Protein AF-0000000076746762 (afdb_homodimer)

Secondary structure (DSSP, 8-state):
--PPPGGGGSS-GGG-SS-EEEEEETTEEEEEEHHHHHHHH-STTHHHHHHHHHHHHHHHHHH-SSSPPBGGGEEEEES---HHHHHHHHHHH-TTTTT-EEE-TT---TTSEE-SSSEE-EEEEETTEEEEEEEPTT-S-HHHHHHHHHTTS-HHHHHHHHHHHHHHHHHHHTS-HHHHEEE-/--PPPGGGGSS-GGG-SS-EEEEEETTEEEEEEHHHHHHHH-STTHHHHHHHHHHHHHHHHHH-SSSPPBGGGEEEEES---HHHHHHHHHHH-TTTTT-EEE-TT---TTSEE-SSSEE-EEEEETTEEEEEEEPTT-S-HHHHHHHHHTTS-HHHHHHHHHHHHHHHHHHHTS-HHHHEEE-

Organism: NCBI:txid190893

Structure (mmCIF, N/CA/C/O backbone):
data_AF-0000000076746762-model_v1
#
loop_
_entity.id
_entity.type
_entity.pdbx_description
1 polymer 'Uncharacterized protein'
#
loop_
_atom_site.group_PDB
_atom_site.id
_atom_site.type_symbol
_atom_site.label_atom_id
_atom_site.label_alt_id
_atom_site.label_comp_id
_atom_site.label_asym_id
_atom_site.label_entity_id
_atom_site.label_seq_id
_atom_site.pdbx_PDB_ins_code
_atom_site.Cartn_x
_atom_site.Cartn_y
_atom_site.Cartn_z
_atom_site.occupancy
_atom_site.B_iso_or_equiv
_atom_site.auth_seq_id
_atom_site.auth_comp_id
_atom_site.auth_asym_id
_atom_site.auth_atom_id
_atom_site.pdbx_PDB_model_num
ATOM 1 N N . MET A 1 1 ? 26.844 -3.109 7.105 1 38.97 1 MET A N 1
ATOM 2 C CA . MET A 1 1 ? 26.266 -2.502 8.305 1 38.97 1 MET A CA 1
ATOM 3 C C . MET A 1 1 ? 24.734 -2.551 8.258 1 38.97 1 MET A C 1
ATOM 5 O O . MET A 1 1 ? 24.125 -2.266 7.223 1 38.97 1 MET A O 1
ATOM 9 N N . ASN A 1 2 ? 23.969 -3.309 9.156 1 57.59 2 ASN A N 1
ATOM 10 C CA . ASN A 1 2 ? 22.531 -3.533 9.18 1 57.59 2 ASN A CA 1
ATOM 11 C C . ASN A 1 2 ? 21.766 -2.221 9.289 1 57.59 2 ASN A C 1
ATOM 13 O O . ASN A 1 2 ? 21.891 -1.502 10.281 1 57.59 2 ASN A O 1
ATOM 17 N N . GLN A 1 3 ? 21.359 -1.515 8.242 1 75.12 3 GLN A N 1
ATOM 18 C CA . GLN A 1 3 ? 20.625 -0.255 8.258 1 75.12 3 GLN A CA 1
ATOM 19 C C . GLN A 1 3 ? 19.391 -0.349 9.141 1 75.12 3 GLN A C 1
ATOM 21 O O . GLN A 1 3 ? 18.656 -1.346 9.102 1 75.12 3 GLN A O 1
ATOM 26 N N . PRO A 1 4 ? 19.375 0.545 10.102 1 82.88 4 PRO A N 1
ATOM 27 C CA . PRO A 1 4 ? 18.219 0.541 11 1 82.88 4 PRO A CA 1
ATOM 28 C C . PRO A 1 4 ? 16.891 0.611 10.258 1 82.88 4 PRO A C 1
ATOM 30 O O . PRO A 1 4 ? 16.828 1.131 9.141 1 82.88 4 PRO A O 1
ATOM 33 N N . ASP A 1 5 ? 15.867 0.039 10.891 1 92.31 5 ASP A N 1
ATOM 34 C CA . ASP A 1 5 ? 14.5 0.188 10.414 1 92.31 5 ASP A CA 1
ATOM 35 C C . ASP A 1 5 ? 14.102 1.661 10.328 1 92.31 5 ASP A C 1
ATOM 37 O O . ASP A 1 5 ? 14.422 2.447 11.219 1 92.31 5 ASP A O 1
ATOM 41 N N . ILE A 1 6 ? 13.445 2.072 9.297 1 95.56 6 ILE A N 1
ATOM 42 C CA . ILE A 1 6 ? 13.164 3.482 9.055 1 95.56 6 ILE A CA 1
ATOM 43 C C . ILE A 1 6 ? 12.25 4.02 10.148 1 95.56 6 ILE A C 1
ATOM 45 O O . ILE A 1 6 ? 12.242 5.219 10.43 1 95.56 6 ILE A O 1
ATOM 49 N N . THR A 1 7 ? 11.445 3.154 10.781 1 96.75 7 THR A N 1
ATOM 50 C CA . THR A 1 7 ? 10.57 3.609 11.867 1 96.75 7 THR A CA 1
ATOM 51 C C . THR A 1 7 ? 11.391 4.051 13.07 1 96.75 7 THR A C 1
ATOM 53 O O . THR A 1 7 ? 10.898 4.777 13.938 1 96.75 7 THR A O 1
ATOM 56 N N . GLU A 1 8 ? 12.68 3.656 13.133 1 96.06 8 GLU A N 1
ATOM 57 C CA . GLU A 1 8 ? 13.547 4.016 14.25 1 96.06 8 GLU A CA 1
ATOM 58 C C . GLU A 1 8 ? 14.031 5.457 14.125 1 96.06 8 GLU A C 1
ATOM 60 O O . GLU A 1 8 ? 14.594 6.008 15.078 1 96.06 8 GLU A O 1
ATOM 65 N N . LEU A 1 9 ? 13.797 6.055 12.922 1 95.62 9 LEU A N 1
ATOM 66 C CA . LEU A 1 9 ? 14.125 7.465 12.719 1 95.62 9 LEU A CA 1
ATOM 67 C C . LEU A 1 9 ? 13.07 8.359 13.367 1 95.62 9 LEU A C 1
ATOM 69 O O . LEU A 1 9 ? 13.258 9.578 13.453 1 95.62 9 LEU A O 1
ATOM 73 N N . LEU A 1 10 ? 11.961 7.73 13.852 1 98.25 10 LEU A N 1
ATOM 74 C CA . LEU A 1 10 ? 10.859 8.43 14.508 1 98.25 10 LEU A CA 1
ATOM 75 C C . LEU A 1 10 ? 10.852 8.156 16 1 98.25 10 LEU A C 1
ATOM 77 O O . LEU A 1 10 ? 11.742 7.477 16.516 1 98.25 10 LEU A O 1
ATOM 81 N N . ILE A 1 11 ? 9.93 8.727 16.719 1 98.5 11 ILE A N 1
ATOM 82 C CA . ILE A 1 11 ? 9.758 8.422 18.141 1 98.5 11 ILE A CA 1
ATOM 83 C C . ILE A 1 11 ? 9.398 6.945 18.312 1 98.5 11 ILE A C 1
ATOM 85 O O . ILE A 1 11 ? 8.867 6.32 17.391 1 98.5 11 ILE A O 1
ATOM 89 N N . PRO A 1 12 ? 9.688 6.375 19.469 1 98.06 12 PRO A N 1
ATOM 90 C CA . PRO A 1 12 ? 9.375 4.961 19.688 1 98.06 12 PRO A CA 1
ATOM 91 C C . PRO A 1 12 ? 7.91 4.633 19.406 1 98.06 12 PRO A C 1
ATOM 93 O O . PRO A 1 12 ? 7.023 5.422 19.75 1 98.06 12 PRO A O 1
ATOM 96 N N . GLN A 1 13 ? 7.656 3.5 18.828 1 97.81 13 GLN A N 1
ATOM 97 C CA . GLN A 1 13 ? 6.309 3.104 18.438 1 97.81 13 GLN A CA 1
ATOM 98 C C . GLN A 1 13 ? 5.383 3.027 19.656 1 97.81 13 GLN A C 1
ATOM 100 O O . GLN A 1 13 ? 4.172 3.213 19.531 1 97.81 13 GLN A O 1
ATOM 105 N N . SER A 1 14 ? 5.918 2.723 20.875 1 98.06 14 SER A N 1
ATOM 106 C CA . SER A 1 14 ? 5.141 2.668 22.109 1 98.06 14 SER A CA 1
ATOM 107 C C . SER A 1 14 ? 4.504 4.02 22.422 1 98.06 14 SER A C 1
ATOM 109 O O . SER A 1 14 ? 3.562 4.102 23.219 1 98.06 14 SER A O 1
ATOM 111 N N . GLU A 1 15 ? 5.004 5.094 21.781 1 98.31 15 GLU A N 1
ATOM 112 C CA . GLU A 1 15 ? 4.52 6.449 22.031 1 98.31 15 GLU A CA 1
ATOM 113 C C . GLU A 1 15 ? 3.529 6.891 20.953 1 98.31 15 GLU A C 1
ATOM 115 O O . GLU A 1 15 ? 2.998 8 21.016 1 98.31 15 GLU A O 1
ATOM 120 N N . TRP A 1 16 ? 3.264 6.074 19.938 1 98.75 16 TRP A N 1
ATOM 121 C CA . TRP A 1 16 ? 2.32 6.43 18.891 1 98.75 16 TRP A CA 1
ATOM 122 C C . TRP A 1 16 ? 0.884 6.344 19.391 1 98.75 16 TRP A C 1
ATOM 124 O O . TRP A 1 16 ? 0.46 5.309 19.906 1 98.75 16 TRP A O 1
ATOM 134 N N . ALA A 1 17 ? 0.186 7.371 19.234 1 98.75 17 ALA A N 1
ATOM 135 C CA . ALA A 1 17 ? -1.229 7.367 19.594 1 98.75 17 ALA A CA 1
ATOM 136 C C . ALA A 1 17 ? -2.072 6.715 18.5 1 98.75 17 ALA A C 1
ATOM 138 O O . ALA A 1 17 ? -1.919 7.031 17.328 1 98.75 17 ALA A O 1
ATOM 139 N N . SER A 1 18 ? -2.965 5.754 18.875 1 98.19 18 SER A N 1
ATOM 140 C CA . SER A 1 18 ? -3.922 5.129 17.969 1 98.19 18 SER A CA 1
ATOM 141 C C . SER A 1 18 ? -3.256 4.711 16.656 1 98.19 18 SER A C 1
ATOM 143 O O . SER A 1 18 ? -3.629 5.191 15.586 1 98.19 18 SER A O 1
ATOM 145 N N . PRO A 1 19 ? -2.318 3.857 16.672 1 98.56 19 PRO A N 1
ATOM 146 C CA . PRO A 1 19 ? -1.533 3.553 15.469 1 98.56 19 PRO A CA 1
ATOM 147 C C . PRO A 1 19 ? -2.309 2.715 14.453 1 98.56 19 PRO A C 1
ATOM 149 O O . PRO A 1 19 ? -1.867 2.561 13.312 1 98.56 19 PRO A O 1
ATOM 152 N N . GLU A 1 20 ? -3.488 2.184 14.82 1 98 20 GLU A N 1
ATOM 153 C CA . GLU A 1 20 ? -4.203 1.263 13.945 1 98 20 GLU A CA 1
ATOM 154 C C . GLU A 1 20 ? -5.406 1.942 13.297 1 98 20 GLU A C 1
ATOM 156 O O . GLU A 1 20 ? -5.934 2.922 13.828 1 98 20 GLU A O 1
ATOM 161 N N . LEU A 1 21 ? -5.773 1.45 12.156 1 97.38 21 LEU A N 1
ATOM 162 C CA . LEU A 1 21 ? -6.957 1.854 11.406 1 97.38 21 LEU A CA 1
ATOM 163 C C . LEU A 1 21 ? -7.734 0.636 10.922 1 97.38 21 LEU A C 1
ATOM 165 O O . LEU A 1 21 ? -7.164 -0.266 10.305 1 97.38 21 LEU A O 1
ATOM 169 N N . TYR A 1 22 ? -9 0.586 11.219 1 95.88 22 TYR A N 1
ATOM 170 C CA . TYR A 1 22 ? -9.859 -0.508 10.773 1 95.88 22 TYR A CA 1
ATOM 171 C C . TYR A 1 22 ? -10.828 -0.036 9.695 1 95.88 22 TYR A C 1
ATOM 173 O O . TYR A 1 22 ? -11.539 0.958 9.883 1 95.88 22 TYR A O 1
ATOM 181 N N . LEU A 1 23 ? -10.828 -0.635 8.57 1 95.31 23 LEU A N 1
ATOM 182 C CA . LEU A 1 23 ? -11.758 -0.442 7.457 1 95.31 23 LEU A CA 1
ATOM 183 C C . LEU A 1 23 ? -12.328 -1.776 6.988 1 95.31 23 LEU A C 1
ATOM 185 O O . LEU A 1 23 ? -11.836 -2.838 7.379 1 95.31 23 LEU A O 1
ATOM 189 N N . TYR A 1 24 ? -13.344 -1.674 6.16 1 94.69 24 TYR A N 1
ATOM 190 C CA . TYR A 1 24 ? -13.961 -2.898 5.656 1 94.69 24 TYR A CA 1
ATOM 191 C C . TYR A 1 24 ? -13.938 -2.934 4.133 1 94.69 24 TYR A C 1
ATOM 193 O O . TYR A 1 24 ? -14 -1.891 3.479 1 94.69 24 TYR A O 1
ATOM 201 N N . GLU A 1 25 ? -13.789 -4.008 3.594 1 94.5 25 GLU A N 1
ATOM 202 C CA . GLU A 1 25 ? -14.102 -4.367 2.215 1 94.5 25 GLU A CA 1
ATOM 203 C C . GLU A 1 25 ? -15.133 -5.488 2.16 1 94.5 25 GLU A C 1
ATOM 205 O O . GLU A 1 25 ? -14.82 -6.645 2.455 1 94.5 25 GLU A O 1
ATOM 210 N N . ASN A 1 26 ? -16.359 -5.047 1.847 1 90.69 26 ASN A N 1
ATOM 211 C CA . ASN A 1 26 ? -17.484 -5.945 2.023 1 90.69 26 ASN A CA 1
ATOM 212 C C . ASN A 1 26 ? -17.562 -6.48 3.451 1 90.69 26 ASN A C 1
ATOM 214 O O . ASN A 1 26 ? -17.578 -5.707 4.41 1 90.69 26 ASN A O 1
ATOM 218 N N . ASP A 1 27 ? -17.469 -7.844 3.672 1 90.19 27 ASP A N 1
ATOM 219 C CA . ASP A 1 27 ? -17.609 -8.422 5.004 1 90.19 27 ASP A CA 1
ATOM 220 C C . ASP A 1 27 ? -16.25 -8.617 5.676 1 90.19 27 ASP A C 1
ATOM 222 O O . ASP A 1 27 ? -16.188 -9.07 6.816 1 90.19 27 ASP A O 1
ATOM 226 N N . ASP A 1 28 ? -15.25 -8.188 4.996 1 93.81 28 ASP A N 1
ATOM 227 C CA . ASP A 1 28 ? -13.914 -8.414 5.527 1 93.81 28 ASP A CA 1
ATOM 228 C C . ASP A 1 28 ? -13.383 -7.172 6.242 1 93.81 28 ASP A C 1
ATOM 230 O O . ASP A 1 28 ? -13.359 -6.082 5.668 1 93.81 28 ASP A O 1
ATOM 234 N N . ARG A 1 29 ? -12.977 -7.359 7.488 1 95.25 29 ARG A N 1
ATOM 235 C CA . ARG A 1 29 ? -12.375 -6.27 8.25 1 95.25 29 ARG A CA 1
ATOM 236 C C . ARG A 1 29 ? -10.875 -6.199 8.008 1 95.25 29 ARG A C 1
ATOM 238 O O . ARG A 1 29 ? -10.156 -7.184 8.195 1 95.25 29 ARG A O 1
ATOM 245 N N . LEU A 1 30 ? -10.406 -5.074 7.555 1 97 30 LEU A N 1
ATOM 246 C CA . LEU A 1 30 ? -8.992 -4.801 7.324 1 97 30 LEU A CA 1
ATOM 247 C C . LEU A 1 30 ? -8.375 -4.078 8.516 1 97 30 LEU A C 1
ATOM 249 O O . LEU A 1 30 ? -9.016 -3.215 9.125 1 97 30 LEU A O 1
ATOM 253 N N . CYS A 1 31 ? -7.168 -4.461 8.867 1 97.19 31 CYS A N 1
ATOM 254 C CA . CYS A 1 31 ? -6.402 -3.797 9.914 1 97.19 31 CYS A CA 1
ATOM 255 C C . CYS A 1 31 ? -5.121 -3.193 9.359 1 97.19 31 CYS A C 1
ATOM 257 O O . CYS A 1 31 ? -4.121 -3.895 9.195 1 97.19 31 CYS A O 1
ATOM 259 N N . LEU A 1 32 ? -5.168 -1.924 9.133 1 98.12 32 LEU A N 1
ATOM 260 C CA . LEU A 1 32 ? -4 -1.181 8.672 1 98.12 32 LEU A CA 1
ATOM 261 C C . LEU A 1 32 ? -3.367 -0.4 9.82 1 98.12 32 LEU A C 1
ATOM 263 O O . LEU A 1 32 ? -4.02 -0.136 10.828 1 98.12 32 LEU A O 1
ATOM 267 N N . ASP A 1 33 ? -2.041 -0.1 9.68 1 98.44 33 ASP A N 1
ATOM 268 C CA . ASP A 1 33 ? -1.423 0.644 10.773 1 98.44 33 ASP A CA 1
ATOM 269 C C . ASP A 1 33 ? -0.354 1.602 10.25 1 98.44 33 ASP A C 1
ATOM 271 O O . ASP A 1 33 ? 0.018 1.543 9.078 1 98.44 33 ASP A O 1
ATOM 275 N N . LEU A 1 34 ? 0.082 2.479 11.086 1 98.81 34 LEU A N 1
ATOM 276 C CA . LEU A 1 34 ? 1.031 3.535 10.742 1 98.81 34 LEU A CA 1
ATOM 277 C C . LEU A 1 34 ? 2.389 2.947 10.375 1 98.81 34 LEU A C 1
ATOM 279 O O . LEU A 1 34 ? 3.057 3.441 9.469 1 98.81 34 LEU A O 1
ATOM 283 N N . ALA A 1 35 ? 2.824 1.926 11.086 1 98.56 35 ALA A N 1
ATOM 284 C CA . ALA A 1 35 ? 4.113 1.318 10.773 1 98.56 35 ALA A CA 1
ATOM 285 C C . ALA A 1 35 ? 4.125 0.763 9.352 1 98.56 35 ALA A C 1
ATOM 287 O O . ALA A 1 35 ? 5.078 0.984 8.602 1 98.56 35 ALA A O 1
ATOM 288 N N . GLY A 1 36 ? 3.029 0.057 9 1 98.38 36 GLY A N 1
ATOM 289 C CA . GLY A 1 36 ? 2.895 -0.443 7.637 1 98.38 36 GLY A CA 1
ATOM 290 C C . GLY A 1 36 ? 2.842 0.66 6.598 1 98.38 36 GLY A C 1
ATOM 291 O O . GLY A 1 36 ? 3.445 0.542 5.527 1 98.38 36 GLY A O 1
ATOM 292 N N . ALA A 1 37 ? 2.119 1.713 6.902 1 98.75 37 ALA A N 1
ATOM 293 C CA . ALA A 1 37 ? 2.025 2.852 5.996 1 98.75 37 ALA A CA 1
ATOM 294 C C . ALA A 1 37 ? 3.396 3.473 5.75 1 98.75 37 ALA A C 1
ATOM 296 O O . ALA A 1 37 ? 3.723 3.848 4.621 1 98.75 37 ALA A O 1
ATOM 297 N N . ILE A 1 38 ? 4.211 3.582 6.777 1 98.75 38 ILE A N 1
ATOM 298 C CA . ILE A 1 38 ? 5.531 4.195 6.684 1 98.75 38 ILE A CA 1
ATOM 299 C C . ILE A 1 38 ? 6.449 3.311 5.84 1 98.75 38 ILE A C 1
ATOM 301 O O . ILE A 1 38 ? 7.191 3.811 4.992 1 98.75 38 ILE A O 1
ATOM 305 N N . GLN A 1 39 ? 6.363 2.037 6.047 1 98.5 39 GLN A N 1
ATOM 306 C CA . GLN A 1 39 ? 7.16 1.119 5.238 1 98.5 39 GLN A CA 1
ATOM 307 C C . GLN A 1 39 ? 6.73 1.162 3.773 1 98.5 39 GLN A C 1
ATOM 309 O O . GLN A 1 39 ? 7.574 1.145 2.873 1 98.5 39 GLN A O 1
ATOM 314 N N . TYR A 1 40 ? 5.465 1.282 3.5 1 98.5 40 TYR A N 1
ATOM 315 C CA . TYR A 1 40 ? 4.922 1.364 2.15 1 98.5 40 TYR A CA 1
ATOM 316 C C . TYR A 1 40 ? 5.391 2.633 1.448 1 98.5 40 TYR A C 1
ATOM 318 O O . TYR A 1 40 ? 5.836 2.586 0.298 1 98.5 40 TYR A O 1
ATOM 326 N N . SER A 1 41 ? 5.363 3.736 2.145 1 98.06 41 SER A N 1
ATOM 327 C CA . SER A 1 41 ? 5.613 5.039 1.542 1 98.06 41 SER A CA 1
ATOM 328 C C . SER A 1 41 ? 7.102 5.367 1.527 1 98.06 41 SER A C 1
ATOM 330 O O . SER A 1 41 ? 7.586 6.039 0.615 1 98.06 41 SER A O 1
ATOM 332 N N . GLY A 1 42 ? 7.832 4.895 2.543 1 96.94 42 GLY A N 1
ATOM 333 C CA . GLY A 1 42 ? 9.164 5.406 2.811 1 96.94 42 GLY A CA 1
ATOM 334 C C . GLY A 1 42 ? 9.172 6.617 3.723 1 96.94 42 GLY A C 1
ATOM 335 O O . GLY A 1 42 ? 8.109 7.109 4.117 1 96.94 42 GLY A O 1
ATOM 336 N N . ILE A 1 43 ? 10.344 7.156 3.992 1 96.69 43 ILE A N 1
ATOM 337 C CA . ILE A 1 43 ? 10.492 8.156 5.047 1 96.69 43 ILE A CA 1
ATOM 338 C C . ILE A 1 43 ? 10.516 9.555 4.434 1 96.69 43 ILE A C 1
ATOM 340 O O . ILE A 1 43 ? 10.367 10.555 5.141 1 96.69 43 ILE A O 1
ATOM 344 N N . ASN A 1 44 ? 10.641 9.734 3.146 1 95.12 44 ASN A N 1
ATOM 345 C CA . ASN A 1 44 ? 10.914 11.008 2.496 1 95.12 44 ASN A CA 1
ATOM 346 C C . ASN A 1 44 ? 9.719 11.953 2.609 1 95.12 44 ASN A C 1
ATOM 348 O O . ASN A 1 44 ? 9.891 13.18 2.6 1 95.12 44 ASN A O 1
ATOM 352 N N . SER A 1 45 ? 8.523 11.414 2.672 1 96.81 45 SER A N 1
ATOM 353 C CA . SER A 1 45 ? 7.312 12.227 2.779 1 96.81 45 SER A CA 1
ATOM 354 C C . SER A 1 45 ? 6.5 11.844 4.016 1 96.81 45 SER A C 1
ATOM 356 O O . SER A 1 45 ? 5.27 11.844 3.98 1 96.81 45 SER A O 1
ATOM 358 N N . VAL A 1 46 ? 7.18 11.562 5.082 1 98.44 46 VAL A N 1
ATOM 359 C CA . VAL A 1 46 ? 6.582 10.898 6.238 1 98.44 46 VAL A CA 1
ATOM 360 C C . VAL A 1 46 ? 5.602 11.852 6.922 1 98.44 46 VAL A C 1
ATOM 362 O O . VAL A 1 46 ? 4.582 11.414 7.461 1 98.44 46 VAL A O 1
ATOM 365 N N . GLY A 1 47 ? 5.855 13.156 6.934 1 98.25 47 GLY A N 1
ATOM 366 C CA . GLY A 1 47 ? 4.906 14.094 7.512 1 98.25 47 GLY A CA 1
ATOM 367 C C . GLY A 1 47 ? 3.541 14.039 6.852 1 98.25 47 GLY A C 1
ATOM 368 O O . GLY A 1 47 ? 2.523 13.883 7.531 1 98.25 47 GLY A O 1
ATOM 369 N N . GLY A 1 48 ? 3.531 14.164 5.52 1 98.06 48 GLY A N 1
ATOM 370 C CA . GLY A 1 48 ? 2.291 14.062 4.766 1 98.06 48 GLY A CA 1
ATOM 371 C C . GLY A 1 48 ? 1.627 12.703 4.891 1 98.06 48 GLY A C 1
ATOM 372 O O . GLY A 1 48 ? 0.398 12.609 4.918 1 98.06 48 GLY A O 1
ATOM 373 N N . LEU A 1 49 ? 2.436 11.672 4.953 1 98.81 49 LEU A N 1
ATOM 374 C CA . LEU A 1 49 ? 1.914 10.312 5.098 1 98.81 49 LEU A CA 1
ATOM 375 C C . LEU A 1 49 ? 1.121 10.18 6.395 1 98.81 49 LEU A C 1
ATOM 377 O O . LEU A 1 49 ? -0.008 9.68 6.387 1 98.81 49 LEU A O 1
ATOM 381 N N . VAL A 1 50 ? 1.732 10.594 7.504 1 98.88 50 VAL A N 1
ATOM 382 C CA . VAL A 1 50 ? 1.053 10.461 8.789 1 98.88 50 VAL A CA 1
ATOM 383 C C . VAL A 1 50 ? -0.179 11.359 8.82 1 98.88 50 VAL A C 1
ATOM 385 O O . VAL A 1 50 ? -1.233 10.969 9.32 1 98.88 50 VAL A O 1
ATOM 388 N N . LEU A 1 51 ? -0.072 12.57 8.242 1 98.75 51 LEU A N 1
ATOM 389 C CA . LEU A 1 51 ? -1.224 13.461 8.156 1 98.75 51 LEU A CA 1
ATOM 390 C C . LEU A 1 51 ? -2.367 12.797 7.398 1 98.75 51 LEU A C 1
ATOM 392 O O . LEU A 1 51 ? -3.512 12.805 7.859 1 98.75 51 LEU A O 1
ATOM 396 N N . GLY A 1 52 ? -2.043 12.25 6.223 1 98.81 52 GLY A N 1
ATOM 397 C CA . GLY A 1 52 ? -3.057 11.562 5.441 1 98.81 52 GLY A CA 1
ATOM 398 C C . GLY A 1 52 ? -3.705 10.406 6.184 1 98.81 52 GLY A C 1
ATOM 399 O O . GLY A 1 52 ? -4.922 10.219 6.105 1 98.81 52 GLY A O 1
ATOM 400 N N . PHE A 1 53 ? -2.92 9.586 6.875 1 98.88 53 PHE A N 1
ATOM 401 C CA . PHE A 1 53 ? -3.439 8.484 7.672 1 98.88 53 PHE A CA 1
ATOM 402 C C . PHE A 1 53 ? -4.395 8.984 8.75 1 98.88 53 PHE A C 1
ATOM 404 O O . PHE A 1 53 ? -5.465 8.414 8.953 1 98.88 53 PHE A O 1
ATOM 411 N N . ARG A 1 54 ? -4.051 10.109 9.445 1 98.88 54 ARG A N 1
ATOM 412 C CA . ARG A 1 54 ? -4.902 10.719 10.453 1 98.88 54 ARG A CA 1
ATOM 413 C C . ARG A 1 54 ? -6.207 11.219 9.844 1 98.88 54 ARG A C 1
ATOM 415 O O . ARG A 1 54 ? -7.266 11.117 10.469 1 98.88 54 ARG A O 1
ATOM 422 N N . LEU A 1 55 ? -6.129 11.766 8.656 1 98.56 55 LEU A N 1
ATOM 423 C CA . LEU A 1 55 ? -7.328 12.227 7.965 1 98.56 55 LEU A CA 1
ATOM 424 C C . LEU A 1 55 ? -8.312 11.078 7.773 1 98.56 55 LEU A C 1
ATOM 426 O O . LEU A 1 55 ? -9.508 11.227 8.039 1 98.56 55 LEU A O 1
ATOM 430 N N . VAL A 1 56 ? -7.84 9.945 7.336 1 98.06 56 VAL A N 1
ATOM 431 C CA . VAL A 1 56 ? -8.711 8.797 7.105 1 98.06 56 VAL A CA 1
ATOM 432 C C . VAL A 1 56 ? -9.227 8.266 8.438 1 98.06 56 VAL A C 1
ATOM 434 O O . VAL A 1 56 ? -10.414 7.941 8.562 1 98.06 56 VAL A O 1
ATOM 437 N N . GLN A 1 57 ? -8.336 8.188 9.469 1 97.56 57 GLN A N 1
ATOM 438 C CA . GLN A 1 57 ? -8.773 7.75 10.789 1 97.56 57 GLN A CA 1
ATOM 439 C C . GLN A 1 57 ? -9.906 8.633 11.312 1 97.56 57 GLN A C 1
ATOM 441 O O . GLN A 1 57 ? -10.898 8.125 11.844 1 97.56 57 GLN A O 1
ATOM 446 N N . TYR A 1 58 ? -9.711 9.914 11.203 1 97 58 TYR A N 1
ATOM 447 C CA . TYR A 1 58 ? -10.719 10.844 11.711 1 97 58 TYR A CA 1
ATOM 448 C C . TYR A 1 58 ? -12.023 10.727 10.93 1 97 58 TYR A C 1
ATOM 450 O O . TYR A 1 58 ? -13.109 10.836 11.508 1 97 58 TYR A O 1
ATOM 458 N N . THR A 1 59 ? -11.945 10.508 9.594 1 95.75 59 THR A N 1
ATOM 459 C CA . THR A 1 59 ? -13.117 10.258 8.758 1 95.75 59 THR A CA 1
ATOM 460 C C . THR A 1 59 ? -13.891 9.047 9.258 1 95.75 59 THR A C 1
ATOM 462 O O . THR A 1 59 ? -15.125 9.078 9.336 1 95.75 59 THR A O 1
ATOM 465 N N . VAL A 1 60 ? -13.164 7.984 9.562 1 94.12 60 VAL A N 1
ATOM 466 C CA . VAL A 1 60 ? -13.789 6.773 10.078 1 94.12 60 VAL A CA 1
ATOM 467 C C . VAL A 1 60 ? -14.492 7.078 11.398 1 94.12 60 VAL A C 1
ATOM 469 O O . VAL A 1 60 ? -15.617 6.621 11.633 1 94.12 60 VAL A O 1
ATOM 472 N N . GLN A 1 61 ? -13.867 7.863 12.25 1 92.19 61 GLN A N 1
ATOM 473 C CA . GLN A 1 61 ? -14.43 8.227 13.547 1 92.19 61 GLN A CA 1
ATOM 474 C C . GLN A 1 61 ? -15.703 9.047 13.391 1 92.19 61 GLN A C 1
ATOM 476 O O . GLN A 1 61 ? -16.688 8.828 14.109 1 92.19 61 GLN A O 1
ATOM 481 N N . LEU A 1 62 ? -15.672 9.93 12.438 1 89.56 62 LEU A N 1
ATOM 482 C CA . LEU A 1 62 ? -16.797 10.828 12.234 1 89.56 62 LEU A CA 1
ATOM 483 C C . LEU A 1 62 ? -17.938 10.125 11.516 1 89.56 62 LEU A C 1
ATOM 485 O O . LEU A 1 62 ? -19.109 10.453 11.719 1 89.56 62 LEU A O 1
ATOM 489 N N . GLY A 1 63 ? -17.547 9.289 10.555 1 80.56 63 GLY A N 1
ATOM 490 C CA . GLY A 1 63 ? -18.547 8.57 9.781 1 80.56 63 GLY A CA 1
ATOM 491 C C . GLY A 1 63 ? -19.156 7.398 10.531 1 80.56 63 GLY A C 1
ATOM 492 O O . GLY A 1 63 ? -20.203 6.871 10.133 1 80.56 63 GLY A O 1
ATOM 493 N N . ALA A 1 64 ? -18.453 6.836 11.523 1 65.5 64 ALA A N 1
ATOM 494 C CA . ALA A 1 64 ? -18.812 5.602 12.211 1 65.5 64 ALA A CA 1
ATOM 495 C C . ALA A 1 64 ? -20.125 5.77 12.984 1 65.5 64 ALA A C 1
ATOM 497 O O . ALA A 1 64 ? -20.156 6.461 14.008 1 65.5 64 ALA A O 1
ATOM 498 N N . GLY A 1 65 ? -21.016 6.266 12.32 1 61.12 65 GLY A N 1
ATOM 499 C CA . GLY A 1 65 ? -22.281 5.977 12.984 1 61.12 65 GLY A CA 1
ATOM 500 C C . GLY A 1 65 ? -22.453 4.508 13.312 1 61.12 65 GLY A C 1
ATOM 501 O O . GLY A 1 65 ? -21.531 3.855 13.797 1 61.12 65 GLY A O 1
ATOM 502 N N . SER A 1 66 ? -23.531 3.912 13.094 1 61.62 66 SER A N 1
ATOM 503 C CA . SER A 1 66 ? -23.844 2.518 13.391 1 61.62 66 SER A CA 1
ATOM 504 C C . SER A 1 66 ? -23.297 1.59 12.312 1 61.62 66 SER A C 1
ATOM 506 O O . SER A 1 66 ? -23.266 0.37 12.492 1 61.62 66 SER A O 1
ATOM 508 N N . GLU A 1 67 ? -22.672 2.174 11.219 1 74.5 67 GLU A N 1
ATOM 509 C CA . GLU A 1 67 ? -22.312 1.271 10.125 1 74.5 67 GLU A CA 1
ATOM 510 C C . GLU A 1 67 ? -20.797 1.204 9.961 1 74.5 67 GLU A C 1
ATOM 512 O O . GLU A 1 67 ? -20.078 2.154 10.297 1 74.5 67 GLU A O 1
ATOM 517 N N . VAL A 1 68 ? -20.344 0.036 9.57 1 85 68 VAL A N 1
ATOM 518 C CA . VAL A 1 68 ? -18.938 -0.178 9.273 1 85 68 VAL A CA 1
ATOM 519 C C . VAL A 1 68 ? -18.547 0.64 8.047 1 85 68 VAL A C 1
ATOM 521 O O . VAL A 1 68 ? -19.312 0.76 7.094 1 85 68 VAL A O 1
ATOM 524 N N . LEU A 1 69 ? -17.422 1.273 8.047 1 92.31 69 LEU A N 1
ATOM 525 C CA . LEU A 1 69 ? -17.016 2.104 6.918 1 92.31 69 LEU A CA 1
ATOM 526 C C . LEU A 1 69 ? -16.281 1.271 5.871 1 92.31 69 LEU A C 1
ATOM 528 O O . LEU A 1 69 ? -15.266 0.653 6.164 1 92.31 69 LEU A O 1
ATOM 532 N N . GLN A 1 70 ? -16.859 1.204 4.656 1 94.5 70 GLN A N 1
ATOM 533 C CA . GLN A 1 70 ? -16.266 0.555 3.494 1 94.5 70 GLN A CA 1
ATOM 534 C C . GLN A 1 70 ? -15.148 1.41 2.902 1 94.5 70 GLN A C 1
ATOM 536 O O . GLN A 1 70 ? -15.328 2.607 2.67 1 94.5 70 GLN A O 1
ATOM 541 N N . ARG A 1 71 ? -13.953 0.843 2.682 1 95.44 71 ARG A N 1
ATOM 542 C CA . ARG A 1 71 ? -12.828 1.656 2.219 1 95.44 71 ARG A CA 1
ATOM 543 C C . ARG A 1 71 ? -13.102 2.213 0.824 1 95.44 71 ARG A C 1
ATOM 545 O O . ARG A 1 71 ? -12.625 3.299 0.482 1 95.44 71 ARG A O 1
ATOM 552 N N . ASP A 1 72 ? -13.922 1.503 0.014 1 94.81 72 ASP A N 1
ATOM 553 C CA . ASP A 1 72 ? -14.195 1.98 -1.337 1 94.81 72 ASP A CA 1
ATOM 554 C C . ASP A 1 72 ? -15.32 3.02 -1.334 1 94.81 72 ASP A C 1
ATOM 556 O O . ASP A 1 72 ? -15.711 3.518 -2.391 1 94.81 72 ASP A O 1
ATOM 560 N N . GLY A 1 73 ? -15.828 3.336 -0.167 1 94 73 GLY A N 1
ATOM 561 C CA . GLY A 1 73 ? -16.828 4.375 -0.012 1 94 73 GLY A CA 1
ATOM 562 C C . GLY A 1 73 ? -16.234 5.742 0.264 1 94 73 GLY A C 1
ATOM 563 O O . GLY A 1 73 ? -16.953 6.734 0.356 1 94 73 GLY A O 1
ATOM 564 N N . ILE A 1 74 ? -14.938 5.828 0.417 1 96.12 74 ILE A N 1
ATOM 565 C CA . 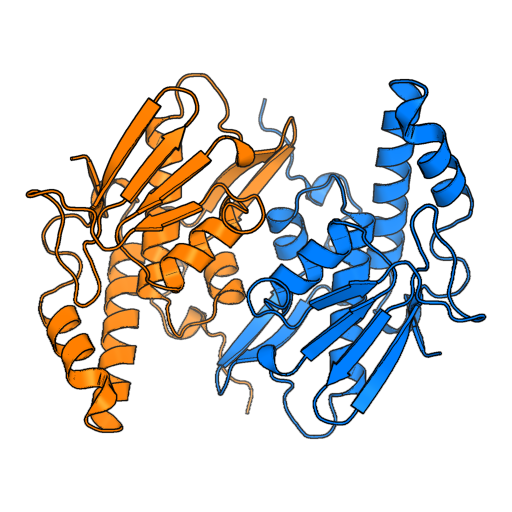ILE A 1 74 ? -14.266 7.078 0.757 1 96.12 74 ILE A CA 1
ATOM 566 C C . ILE A 1 74 ? -13.703 7.723 -0.508 1 96.12 74 ILE A C 1
ATOM 568 O O . ILE A 1 74 ? -12.945 7.094 -1.246 1 96.12 74 ILE A O 1
ATOM 572 N N . SER A 1 75 ? -14.086 8.914 -0.814 1 97.5 75 SER A N 1
ATOM 573 C CA . SER A 1 75 ? -13.5 9.742 -1.871 1 97.5 75 SER A CA 1
ATOM 574 C C . SER A 1 75 ? -12.82 10.977 -1.298 1 97.5 75 SER A C 1
ATOM 576 O O . SER A 1 75 ? -13.266 11.516 -0.281 1 97.5 75 SER A O 1
ATOM 578 N N . ILE A 1 76 ? -11.812 11.438 -1.947 1 98.19 76 ILE A N 1
ATOM 579 C CA . ILE A 1 76 ? -10.984 12.508 -1.408 1 98.19 76 ILE A CA 1
ATOM 580 C C . ILE A 1 76 ? -10.836 13.617 -2.445 1 98.19 76 ILE A C 1
ATOM 582 O O . ILE A 1 76 ? -10.438 13.359 -3.586 1 98.19 76 ILE A O 1
ATOM 586 N N . TYR A 1 77 ? -11.164 14.812 -2.135 1 98.06 77 TYR A N 1
ATOM 587 C CA . TYR A 1 77 ? -10.93 16.031 -2.895 1 98.06 77 TYR A CA 1
ATOM 588 C C . TYR A 1 77 ? -10.055 17 -2.109 1 98.06 77 TYR A C 1
ATOM 590 O O . TYR A 1 77 ? -10.391 17.391 -0.985 1 98.06 77 TYR A O 1
ATOM 598 N N . THR A 1 78 ? -8.914 17.391 -2.715 1 98.62 78 THR A N 1
ATOM 599 C CA . THR A 1 78 ? -7.973 18.156 -1.91 1 98.62 78 THR A CA 1
ATOM 600 C C . THR A 1 78 ? -7.309 19.25 -2.748 1 98.62 78 THR A C 1
ATOM 602 O O . THR A 1 78 ? -7.324 19.188 -3.98 1 98.62 78 THR A O 1
ATOM 605 N N . ALA A 1 79 ? -6.816 20.25 -2.084 1 98.38 79 ALA A N 1
ATOM 606 C CA . ALA A 1 79 ? -6.004 21.297 -2.699 1 98.38 79 ALA A CA 1
ATOM 607 C C . ALA A 1 79 ? -4.52 21.062 -2.455 1 98.38 79 ALA A C 1
ATOM 609 O O . ALA A 1 79 ? -3.672 21.844 -2.893 1 98.38 79 ALA A O 1
ATOM 610 N N . PHE A 1 80 ? -4.156 20.031 -1.741 1 97.69 80 PHE A N 1
ATOM 611 C CA . PHE A 1 80 ? -2.791 19.75 -1.313 1 97.69 80 PHE A CA 1
ATOM 612 C C . PHE A 1 80 ? -2.193 18.609 -2.133 1 97.69 80 PHE A C 1
ATOM 614 O O . PHE A 1 80 ? -2.631 17.469 -2.023 1 97.69 80 PHE A O 1
ATOM 621 N N . PRO A 1 81 ? -1.172 18.875 -2.857 1 96.88 81 PRO A N 1
ATOM 622 C CA . PRO A 1 81 ? -0.653 17.875 -3.795 1 96.88 81 PRO A CA 1
ATOM 623 C C . PRO A 1 81 ? 0.479 17.031 -3.199 1 96.88 81 PRO A C 1
ATOM 625 O O . PRO A 1 81 ? 1.231 16.391 -3.938 1 96.88 81 PRO A O 1
ATOM 628 N N . GLY A 1 82 ? 0.657 17.031 -1.931 1 96.19 82 GLY A N 1
ATOM 629 C CA . GLY A 1 82 ? 1.789 16.344 -1.322 1 96.19 82 GLY A CA 1
ATOM 630 C C . GLY A 1 82 ? 1.763 14.844 -1.528 1 96.19 82 GLY A C 1
ATOM 631 O O . GLY A 1 82 ? 0.72 14.211 -1.364 1 96.19 82 GLY A O 1
ATOM 632 N N . ARG A 1 83 ? 2.885 14.266 -1.795 1 96 83 ARG A N 1
ATOM 633 C CA . ARG A 1 83 ? 3.016 12.844 -2.107 1 96 83 ARG A CA 1
ATOM 634 C C . ARG A 1 83 ? 2.691 11.984 -0.89 1 96 83 ARG A C 1
ATOM 636 O O . ARG A 1 83 ? 2.141 10.891 -1.027 1 96 83 ARG A O 1
ATOM 643 N N . GLY A 1 84 ? 3.033 12.445 0.272 1 97.88 84 GLY A N 1
ATOM 644 C CA . GLY A 1 84 ? 2.793 11.688 1.488 1 97.88 84 GLY A CA 1
ATOM 645 C C . GLY A 1 84 ? 1.325 11.383 1.721 1 97.88 84 GLY A C 1
ATOM 646 O O . GLY A 1 84 ? 0.954 10.227 1.946 1 97.88 84 GLY A O 1
ATOM 647 N N . THR A 1 85 ? 0.524 12.445 1.631 1 98.5 85 THR A N 1
ATOM 648 C CA . THR A 1 85 ? -0.902 12.211 1.833 1 98.5 85 THR A CA 1
ATOM 649 C C . THR A 1 85 ? -1.461 11.297 0.749 1 98.5 85 THR A C 1
ATOM 651 O O . THR A 1 85 ? -2.328 10.461 1.02 1 98.5 85 THR A O 1
ATOM 654 N N . GLN A 1 86 ? -0.991 11.484 -0.493 1 98 86 GLN A N 1
ATOM 655 C CA . GLN A 1 86 ? -1.409 10.594 -1.575 1 98 86 GLN A CA 1
ATOM 656 C C . GLN A 1 86 ? -1.097 9.141 -1.246 1 98 86 GLN A C 1
ATOM 658 O O . GLN A 1 86 ? -1.93 8.258 -1.461 1 98 86 GLN A O 1
ATOM 663 N N . ASP A 1 87 ? 0.12 8.883 -0.735 1 98.38 87 ASP A N 1
ATOM 664 C CA . ASP A 1 87 ? 0.51 7.527 -0.344 1 98.38 87 ASP A CA 1
ATOM 665 C C . ASP A 1 87 ? -0.424 6.977 0.729 1 98.38 87 ASP A C 1
ATOM 667 O O . ASP A 1 87 ? -0.807 5.805 0.683 1 98.38 87 ASP A O 1
ATOM 671 N N . ALA A 1 88 ? -0.76 7.805 1.707 1 98.75 88 ALA A N 1
ATOM 672 C CA . ALA A 1 88 ? -1.666 7.379 2.77 1 98.75 88 ALA A CA 1
ATOM 673 C C . ALA A 1 88 ? -3.033 7.004 2.207 1 98.75 88 ALA A C 1
ATOM 675 O O . ALA A 1 88 ? -3.615 5.988 2.598 1 98.75 88 ALA A O 1
ATOM 676 N N . PHE A 1 89 ? -3.57 7.809 1.277 1 98.62 89 PHE A N 1
ATOM 677 C CA . PHE A 1 89 ? -4.883 7.566 0.686 1 98.62 89 PHE A CA 1
ATOM 678 C C . PHE A 1 89 ? -4.871 6.297 -0.154 1 98.62 89 PHE A C 1
ATOM 680 O O . PHE A 1 89 ? -5.871 5.574 -0.211 1 98.62 89 PHE A O 1
ATOM 687 N N . GLU A 1 90 ? -3.783 6.102 -0.85 1 98.25 90 GLU A N 1
ATOM 688 C CA . GLU A 1 90 ? -3.656 4.871 -1.62 1 98.25 90 GLU A CA 1
ATOM 689 C C . GLU A 1 90 ? -3.527 3.656 -0.703 1 98.25 90 GLU A C 1
ATOM 691 O O . GLU A 1 90 ? -4.223 2.654 -0.889 1 98.25 90 GLU A O 1
ATOM 696 N N . TYR A 1 91 ? -2.701 3.762 0.31 1 98.56 91 TYR A N 1
ATOM 697 C CA . TYR A 1 91 ? -2.443 2.664 1.235 1 98.56 91 TYR A CA 1
ATOM 698 C C . TYR A 1 91 ? -3.713 2.266 1.978 1 98.56 91 TYR A C 1
ATOM 700 O O . TYR A 1 91 ? -3.963 1.078 2.199 1 98.56 91 TYR A O 1
ATOM 708 N N . THR A 1 92 ? -4.527 3.195 2.359 1 98.38 92 THR A N 1
ATOM 709 C CA . THR A 1 92 ? -5.66 2.926 3.236 1 98.38 92 THR A CA 1
ATOM 710 C C . THR A 1 92 ? -6.91 2.609 2.42 1 98.38 92 THR A C 1
ATOM 712 O O . THR A 1 92 ? -7.605 1.628 2.691 1 98.38 92 THR A O 1
ATOM 715 N N . CYS A 1 93 ? -7.145 3.389 1.334 1 96.69 93 CYS A N 1
ATOM 716 C CA . CYS A 1 93 ? -8.438 3.344 0.664 1 96.69 93 CYS A CA 1
ATOM 717 C C . CYS A 1 93 ? -8.281 2.971 -0.806 1 96.69 93 CYS A C 1
ATOM 719 O O . CYS A 1 93 ? -9.266 2.816 -1.521 1 96.69 93 CYS A O 1
ATOM 721 N N . ARG A 1 94 ? -7.098 2.846 -1.243 1 96.75 94 ARG A N 1
ATOM 722 C CA . ARG A 1 94 ? -6.828 2.613 -2.658 1 96.75 94 ARG A CA 1
ATOM 723 C C . ARG A 1 94 ? -7.547 3.639 -3.527 1 96.75 94 ARG A C 1
ATOM 725 O O . ARG A 1 94 ? -8.117 3.293 -4.566 1 96.75 94 ARG A O 1
ATOM 732 N N . ALA A 1 95 ? -7.512 4.844 -3.086 1 97.06 95 ALA A N 1
ATOM 733 C CA . ALA A 1 95 ? -8.328 5.895 -3.686 1 97.06 95 ALA A CA 1
ATOM 734 C C . ALA A 1 95 ? -7.742 6.359 -5.016 1 97.06 95 ALA A C 1
ATOM 736 O O . ALA A 1 95 ? -8.477 6.742 -5.926 1 97.06 95 ALA A O 1
ATOM 737 N N . LEU A 1 96 ? -6.418 6.375 -5.148 1 96.38 96 LEU A N 1
ATOM 738 C CA . LEU A 1 96 ? -5.793 6.852 -6.379 1 96.38 96 LEU A CA 1
ATOM 739 C C . LEU A 1 96 ? -6.027 5.871 -7.52 1 96.38 96 LEU A C 1
ATOM 741 O O . LEU A 1 96 ? -6.508 6.258 -8.586 1 96.38 96 LEU A O 1
ATOM 745 N N . ARG A 1 97 ? -5.816 4.621 -7.25 1 92.12 97 ARG A N 1
ATOM 746 C CA . ARG A 1 97 ? -5.953 3.58 -8.266 1 92.12 97 ARG A CA 1
ATOM 747 C C . ARG A 1 97 ? -7.406 3.447 -8.719 1 92.12 97 ARG A C 1
ATOM 749 O O . ARG A 1 97 ? -7.672 3.162 -9.883 1 92.12 97 ARG A O 1
ATOM 756 N N . ASP A 1 98 ? -8.344 3.703 -7.824 1 94 98 ASP A N 1
ATOM 757 C CA . ASP A 1 98 ? -9.758 3.514 -8.125 1 94 98 ASP A CA 1
ATOM 758 C C . ASP A 1 98 ? -10.414 4.828 -8.531 1 94 98 ASP A C 1
ATOM 760 O O . ASP A 1 98 ? -11.648 4.934 -8.555 1 94 98 ASP A O 1
ATOM 764 N N . LYS A 1 99 ? -9.625 5.875 -8.75 1 95.56 99 LYS A N 1
ATOM 765 C CA . LYS A 1 99 ? -10.055 7.156 -9.297 1 95.56 99 LYS A CA 1
ATOM 766 C C . LYS A 1 99 ? -11.039 7.852 -8.359 1 95.56 99 LYS A C 1
ATOM 768 O O . LYS A 1 99 ? -12.047 8.406 -8.812 1 95.56 99 LYS A O 1
ATOM 773 N N . ARG A 1 100 ? -10.867 7.754 -7.129 1 97.62 100 ARG A N 1
ATOM 774 C CA . ARG A 1 100 ? -11.68 8.422 -6.125 1 97.62 100 ARG A CA 1
ATOM 775 C C . ARG A 1 100 ? -10.898 9.531 -5.43 1 97.62 100 ARG A C 1
ATOM 777 O O . ARG A 1 100 ? -11.234 9.938 -4.32 1 97.62 100 ARG A O 1
ATOM 784 N N . TYR A 1 101 ? -9.773 9.93 -6.008 1 98.19 101 TYR A N 1
ATOM 785 C CA . TYR A 1 101 ? -8.922 11.016 -5.551 1 98.19 101 TYR A CA 1
ATOM 786 C C . TYR A 1 101 ? -8.828 12.117 -6.602 1 98.19 101 TYR A C 1
ATOM 788 O O . TYR A 1 101 ? -8.602 11.836 -7.781 1 98.19 101 TYR A O 1
ATOM 796 N N . CYS A 1 102 ? -9.031 13.32 -6.172 1 98.25 102 CYS A N 1
ATOM 797 C CA . CYS A 1 102 ? -8.875 14.484 -7.039 1 98.25 102 CYS A CA 1
ATOM 798 C C . CYS A 1 102 ? -8.141 15.609 -6.32 1 98.25 102 CYS A C 1
ATOM 800 O O . CYS A 1 102 ? -8.484 15.969 -5.191 1 98.25 102 CYS A O 1
ATOM 802 N N . CYS A 1 103 ? -7.141 16.141 -6.949 1 98.25 103 CYS A N 1
ATOM 803 C CA . CYS A 1 103 ? -6.375 17.266 -6.422 1 98.25 103 CYS A CA 1
ATOM 804 C C . CYS A 1 103 ? -6.512 18.484 -7.32 1 98.25 103 CYS A C 1
ATOM 806 O O . CYS A 1 103 ? -6.25 18.406 -8.523 1 98.25 103 CYS A O 1
ATOM 808 N N . ASP A 1 104 ? -6.973 19.484 -6.812 1 97.94 104 ASP A N 1
ATOM 809 C CA . ASP A 1 104 ? -7.094 20.781 -7.465 1 97.94 104 ASP A CA 1
ATOM 810 C C . ASP A 1 104 ? -6.484 21.891 -6.605 1 97.94 104 ASP A C 1
ATOM 812 O O . ASP A 1 104 ? -7.141 22.40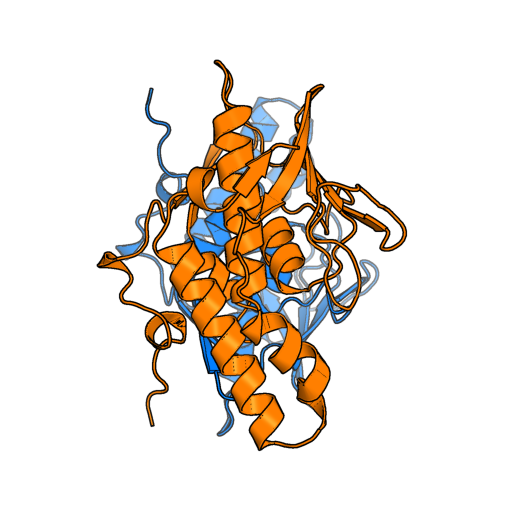6 -5.707 1 97.94 104 ASP A O 1
ATOM 816 N N . THR A 1 105 ? -5.305 22.328 -6.945 1 96.81 105 THR A N 1
ATOM 817 C CA . THR A 1 105 ? -4.531 23.234 -6.105 1 96.81 105 THR A CA 1
ATOM 818 C C . THR A 1 105 ? -5.117 24.641 -6.156 1 96.81 105 THR A C 1
ATOM 820 O O . THR A 1 105 ? -4.688 25.531 -5.41 1 96.81 105 THR A O 1
ATOM 823 N N . THR A 1 106 ? -6.105 24.828 -6.969 1 95.12 106 THR A N 1
ATOM 824 C CA . THR A 1 106 ? -6.73 26.141 -7.059 1 95.12 106 THR A CA 1
ATOM 825 C C . THR A 1 106 ? -7.855 26.281 -6.035 1 95.12 106 THR A C 1
ATOM 827 O O . THR A 1 106 ? -8.344 27.391 -5.781 1 95.12 106 THR A O 1
ATOM 830 N N . LEU A 1 107 ? -8.312 25.172 -5.504 1 94.69 107 LEU A N 1
ATOM 831 C CA . LEU A 1 107 ? -9.328 25.234 -4.453 1 94.69 107 LEU A CA 1
ATOM 832 C C . LEU A 1 107 ? -8.828 26.031 -3.258 1 94.69 107 LEU A C 1
ATOM 834 O O . LEU A 1 107 ? -7.656 25.953 -2.893 1 94.69 107 LEU A O 1
ATOM 838 N N . HIS A 1 108 ? -9.789 26.812 -2.699 1 94.56 108 HIS A N 1
ATOM 839 C CA . HIS A 1 108 ? -9.43 27.703 -1.592 1 94.56 108 HIS A CA 1
ATOM 840 C C . HIS A 1 108 ? -10.531 27.734 -0.538 1 94.56 108 HIS A C 1
ATOM 842 O O . HIS A 1 108 ? -11.719 27.766 -0.874 1 94.56 108 HIS A O 1
ATOM 848 N N . HIS A 1 109 ? -10.141 27.656 0.663 1 96.19 109 HIS A N 1
ATOM 849 C CA . HIS A 1 109 ? -10.984 27.875 1.832 1 96.19 109 HIS A CA 1
ATOM 850 C C . HIS A 1 109 ? -10.312 28.797 2.838 1 96.19 109 HIS A C 1
ATOM 852 O O . HIS A 1 109 ? -9.18 28.547 3.256 1 96.19 109 HIS A O 1
ATOM 858 N N . PRO A 1 110 ? -10.945 29.859 3.254 1 94.62 110 PRO A N 1
ATOM 859 C CA . PRO A 1 110 ? -10.312 30.844 4.133 1 94.62 110 PRO A CA 1
ATOM 860 C C . PRO A 1 110 ? -9.844 30.234 5.453 1 94.62 110 PRO A C 1
ATOM 862 O O . PRO A 1 110 ? -8.875 30.719 6.047 1 94.62 110 PRO A O 1
ATOM 865 N N . GLY A 1 111 ? -10.43 29.156 5.891 1 94.69 111 GLY A N 1
ATOM 866 C CA . GLY A 1 111 ? -10.094 28.562 7.172 1 94.69 111 GLY A CA 1
ATOM 867 C C . GLY A 1 111 ? -9.008 27.5 7.078 1 94.69 111 GLY A C 1
ATOM 868 O O . GLY A 1 111 ? -8.531 27 8.102 1 94.69 111 GLY A O 1
ATOM 869 N N . ALA A 1 112 ? -8.539 27.172 5.871 1 95.31 112 ALA A N 1
ATOM 870 C CA . ALA A 1 112 ? -7.547 26.109 5.707 1 95.31 112 ALA A CA 1
ATOM 871 C C . ALA A 1 112 ? -6.129 26.672 5.77 1 95.31 112 ALA A C 1
ATOM 873 O O . ALA A 1 112 ? -5.871 27.781 5.285 1 95.31 112 ALA A O 1
ATOM 874 N N . GLN A 1 113 ? -5.309 25.906 6.316 1 92.44 113 GLN A N 1
ATOM 875 C CA . GLN A 1 113 ? -3.904 26.312 6.359 1 92.44 113 GLN A CA 1
ATOM 876 C C . GLN A 1 113 ? -3.297 26.344 4.961 1 92.44 113 GLN A C 1
ATOM 878 O O . GLN A 1 113 ? -3.574 25.453 4.141 1 92.44 113 GLN A O 1
ATOM 883 N N . SER A 1 114 ? -2.393 27.328 4.75 1 90.5 114 SER A N 1
ATOM 884 C CA . SER A 1 114 ? -1.778 27.469 3.434 1 90.5 114 SER A CA 1
ATOM 885 C C . SER A 1 114 ? -0.398 26.828 3.395 1 90.5 114 SER A C 1
ATOM 887 O O . SER A 1 114 ? 0.371 26.938 4.352 1 90.5 114 SER A O 1
ATOM 889 N N . GLY A 1 115 ? -0.19 26.062 2.348 1 85.94 115 GLY A N 1
ATOM 890 C CA . GLY A 1 115 ? 1.146 25.562 2.061 1 85.94 115 GLY A CA 1
ATOM 891 C C . GLY A 1 115 ? 1.764 26.188 0.825 1 85.94 115 GLY A C 1
ATOM 892 O O . GLY A 1 115 ? 1.13 27 0.154 1 85.94 115 GLY A O 1
ATOM 893 N N . GLN A 1 116 ? 2.996 25.781 0.557 1 83.56 116 GLN A N 1
ATOM 894 C CA . GLN A 1 116 ? 3.754 26.344 -0.552 1 83.56 116 GLN A CA 1
ATOM 895 C C . GLN A 1 116 ? 3.09 26.031 -1.89 1 83.56 116 GLN A C 1
ATOM 897 O O . GLN A 1 116 ? 3.156 26.828 -2.824 1 83.56 116 GLN A O 1
ATOM 902 N N . ARG A 1 117 ? 2.516 24.875 -2.033 1 85.12 117 ARG A N 1
ATOM 903 C CA . ARG A 1 117 ? 2.031 24.406 -3.332 1 85.12 117 ARG A CA 1
ATOM 904 C C . ARG A 1 117 ? 0.509 24.312 -3.348 1 85.12 117 ARG A C 1
ATOM 906 O O . ARG A 1 117 ? -0.08 23.844 -4.324 1 85.12 117 ARG A O 1
ATOM 913 N N . GLY A 1 118 ? -0.092 24.719 -2.338 1 91.44 118 GLY A N 1
ATOM 914 C CA . GLY A 1 118 ? -1.53 24.641 -2.141 1 91.44 118 GLY A CA 1
ATOM 915 C C . GLY A 1 118 ? -1.935 24.656 -0.679 1 91.44 118 GLY A C 1
ATOM 916 O O . GLY A 1 118 ? -1.079 24.703 0.207 1 91.44 118 GLY A O 1
ATOM 917 N N . GLN A 1 119 ? -3.33 24.594 -0.465 1 96.5 119 GLN A N 1
ATOM 918 C CA . GLN A 1 119 ? -3.811 24.609 0.912 1 96.5 119 GLN A CA 1
ATOM 919 C C . GLN A 1 119 ? -3.922 23.203 1.479 1 96.5 119 GLN A C 1
ATOM 921 O O . GLN A 1 119 ? -4.215 22.25 0.747 1 96.5 119 GLN A O 1
ATOM 926 N N . PHE A 1 120 ? -3.629 23.125 2.789 1 97.81 120 PHE A N 1
ATOM 927 C CA . PHE A 1 120 ? -3.979 21.906 3.512 1 97.81 120 PHE A CA 1
ATOM 928 C C . PHE A 1 120 ? -5.488 21.797 3.668 1 97.81 120 PHE A C 1
ATOM 930 O O . PHE A 1 120 ? -6.012 21.844 4.781 1 97.81 120 PHE A O 1
ATOM 937 N N . LEU A 1 121 ? -6.09 21.672 2.543 1 98.5 121 LEU A N 1
ATOM 938 C CA . LEU A 1 121 ? -7.539 21.547 2.449 1 98.5 121 LEU A CA 1
ATOM 939 C C . LEU A 1 121 ? -7.93 20.156 1.94 1 98.5 121 LEU A C 1
ATOM 941 O O . LEU A 1 121 ? -7.574 19.781 0.821 1 98.5 121 LEU A O 1
ATOM 945 N N . PHE A 1 122 ? -8.656 19.406 2.793 1 98.56 122 PHE A N 1
ATOM 946 C CA . PHE A 1 122 ? -9.023 18.031 2.494 1 98.56 122 PHE A CA 1
ATOM 947 C C . PHE A 1 122 ? -10.523 17.828 2.658 1 98.56 122 PHE A C 1
ATOM 949 O O . PHE A 1 122 ? -11.062 18 3.75 1 98.56 122 PHE A O 1
ATOM 956 N N . THR A 1 123 ? -11.164 17.469 1.646 1 98.25 123 THR A N 1
ATOM 957 C CA . THR A 1 123 ? -12.562 17.062 1.692 1 98.25 123 THR A CA 1
ATOM 958 C C . THR A 1 123 ? -12.688 15.555 1.565 1 98.25 123 THR A C 1
ATOM 960 O O . THR A 1 123 ? -12.352 14.977 0.527 1 98.25 123 THR A O 1
ATOM 963 N N . MET A 1 124 ? -13.141 14.922 2.635 1 97.31 124 MET A N 1
ATOM 964 C CA . MET A 1 124 ? -13.414 13.492 2.672 1 97.31 124 MET A CA 1
ATOM 965 C C . MET A 1 124 ? -14.906 13.219 2.502 1 97.31 124 MET A C 1
ATOM 967 O O . MET A 1 124 ? -15.727 13.711 3.277 1 97.31 124 MET A O 1
ATOM 971 N N . ARG A 1 125 ? -15.188 12.469 1.535 1 95.69 125 ARG A N 1
ATOM 972 C CA . ARG A 1 125 ? -16.578 12.125 1.297 1 95.69 125 ARG A CA 1
ATOM 973 C C . ARG A 1 125 ? -16.844 10.656 1.581 1 95.69 125 ARG A C 1
ATOM 975 O O . ARG A 1 125 ? -16.141 9.781 1.059 1 95.69 125 ARG A O 1
ATOM 982 N N . VAL A 1 126 ? -17.844 10.422 2.357 1 93.06 126 VAL A N 1
ATOM 983 C CA . VAL A 1 126 ? -18.312 9.086 2.693 1 93.06 126 VAL A CA 1
ATOM 984 C C . VAL A 1 126 ? -19.828 9 2.5 1 93.06 126 VAL A C 1
ATOM 986 O O . VAL A 1 126 ? -20.594 9.703 3.18 1 93.06 126 VAL A O 1
ATOM 989 N N . ASN A 1 127 ? -20.172 8.109 1.633 1 81.81 127 ASN A N 1
ATOM 990 C CA . ASN A 1 127 ? -21.578 8.062 1.286 1 81.81 127 ASN A CA 1
ATOM 991 C C . ASN A 1 127 ? -22.141 9.453 0.995 1 81.81 127 ASN A C 1
ATOM 993 O O . ASN A 1 127 ? -21.594 10.18 0.162 1 81.81 127 ASN A O 1
ATOM 997 N N . GLU A 1 128 ? -23.047 9.961 1.681 1 82.44 128 GLU A N 1
ATOM 998 C CA . GLU A 1 128 ? -23.688 11.242 1.364 1 82.44 128 GLU A CA 1
ATOM 999 C C . GLU A 1 128 ? -23.156 12.352 2.271 1 82.44 128 GLU A C 1
ATOM 1001 O O . GLU A 1 128 ? -23.609 13.5 2.174 1 82.44 128 GLU A O 1
ATOM 1006 N N . GLN A 1 129 ? -22.172 12.039 2.939 1 89.75 129 GLN A N 1
ATOM 1007 C CA . GLN A 1 129 ? -21.641 13.039 3.859 1 89.75 129 GLN A CA 1
ATOM 1008 C C . GLN A 1 129 ? -20.266 13.5 3.424 1 89.75 129 GLN A C 1
ATOM 1010 O O . GLN A 1 129 ? -19.453 12.703 2.939 1 89.75 129 GLN A O 1
ATOM 1015 N N . SER A 1 130 ? -20 14.766 3.523 1 94.12 130 SER A N 1
ATOM 1016 C CA . SER A 1 130 ? -18.688 15.352 3.234 1 94.12 130 SER A CA 1
ATOM 1017 C C . SER A 1 130 ? -18.109 16.047 4.465 1 94.12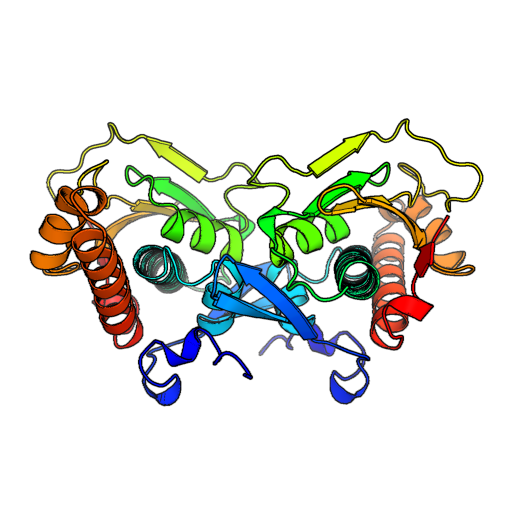 130 SER A C 1
ATOM 1019 O O . SER A 1 130 ? -18.812 16.797 5.145 1 94.12 130 SER A O 1
ATOM 1021 N N . MET A 1 131 ? -16.891 15.766 4.758 1 95.25 131 MET A N 1
ATOM 1022 C CA . MET A 1 131 ? -16.141 16.406 5.828 1 95.25 131 MET A CA 1
ATOM 1023 C C . MET A 1 131 ? -14.969 17.219 5.266 1 95.25 131 MET A C 1
ATOM 1025 O O . MET A 1 131 ? -14.148 16.688 4.52 1 95.25 131 MET A O 1
ATOM 1029 N N . VAL A 1 132 ? -14.945 18.453 5.555 1 97.69 132 VAL A N 1
ATOM 1030 C CA . VAL A 1 132 ? -13.852 19.328 5.141 1 97.69 132 VAL A CA 1
ATOM 1031 C C . VAL A 1 132 ? -12.906 19.578 6.316 1 97.69 132 VAL A C 1
ATOM 1033 O O . VAL A 1 132 ? -13.336 20.047 7.371 1 97.69 132 VAL A O 1
ATOM 1036 N N . MET A 1 133 ? -11.586 19.25 6.125 1 98.19 133 MET A N 1
ATOM 1037 C CA . MET A 1 133 ? -10.664 19.25 7.258 1 98.19 133 MET A CA 1
ATOM 1038 C C . MET A 1 133 ? -9.359 19.953 6.898 1 98.19 133 MET A C 1
ATOM 1040 O O . MET A 1 133 ? -9.023 20.094 5.719 1 98.19 133 MET A O 1
ATOM 1044 N N . THR A 1 134 ? -8.734 20.375 7.871 1 98.56 134 THR A N 1
ATOM 1045 C CA . THR A 1 134 ? -7.395 20.953 7.824 1 98.56 134 THR A CA 1
ATOM 1046 C C . THR A 1 134 ? -6.617 20.609 9.094 1 98.56 134 THR A C 1
ATOM 1048 O O . THR A 1 134 ? -7.207 20.188 10.094 1 98.56 134 THR A O 1
ATOM 1051 N N . PRO A 1 135 ? -5.266 20.594 9.023 1 98.25 135 PRO A N 1
ATOM 1052 C CA . PRO A 1 135 ? -4.527 20.375 10.266 1 98.25 135 PRO A CA 1
ATOM 1053 C C . PRO A 1 135 ? -4.918 21.344 11.375 1 98.25 135 PRO A C 1
ATOM 1055 O O . PRO A 1 135 ? -5.297 22.484 11.094 1 98.25 135 PRO A O 1
ATOM 1058 N N . ALA A 1 136 ? -4.836 20.906 12.562 1 97.81 136 ALA A N 1
ATOM 1059 C CA . ALA A 1 136 ? -5.133 21.734 13.734 1 97.81 136 ALA A CA 1
ATOM 1060 C C . ALA A 1 136 ? -4.223 22.953 13.773 1 97.81 136 ALA A C 1
ATOM 1062 O O . ALA A 1 136 ? -3.135 22.953 13.195 1 97.81 136 ALA A O 1
ATOM 1063 N N . ASP A 1 137 ? -4.637 23.969 14.461 1 94.38 137 ASP A N 1
ATOM 1064 C CA . ASP A 1 137 ? -3.848 25.188 14.578 1 94.38 137 ASP A CA 1
ATOM 1065 C C . ASP A 1 137 ? -2.449 24.891 15.117 1 94.38 137 ASP A C 1
ATOM 1067 O O . ASP A 1 137 ? -2.299 24.141 16.094 1 94.38 137 ASP A O 1
ATOM 1071 N N . GLY A 1 138 ? -1.498 25.391 14.367 1 92.94 138 GLY A N 1
ATOM 1072 C CA . GLY A 1 138 ? -0.123 25.219 14.812 1 92.94 138 GLY A CA 1
ATOM 1073 C C . GLY A 1 138 ? 0.555 24.016 14.188 1 92.94 138 GLY A C 1
ATOM 1074 O O . GLY A 1 138 ? 1.753 23.797 14.383 1 92.94 138 GLY A O 1
ATOM 1075 N N . LEU A 1 139 ? -0.242 23.281 13.453 1 95.69 139 LEU A N 1
ATOM 1076 C CA . LEU A 1 139 ? 0.295 22.125 12.766 1 95.69 139 LEU A CA 1
ATOM 1077 C C . LEU A 1 139 ? 0.155 22.266 11.25 1 95.69 139 LEU A C 1
ATOM 1079 O O . LEU A 1 139 ? -0.957 22.406 10.734 1 95.69 139 LEU A O 1
ATOM 1083 N N . PRO A 1 140 ? 1.31 22.188 10.469 1 94 140 PRO A N 1
ATOM 1084 C CA . PRO A 1 140 ? 2.684 22.141 10.977 1 94 140 PRO A CA 1
ATOM 1085 C C . PRO A 1 140 ? 3.133 23.469 11.586 1 94 140 PRO A C 1
ATOM 1087 O O . PRO A 1 140 ? 2.398 24.453 11.523 1 94 140 PRO A O 1
ATOM 1090 N N . ARG A 1 141 ? 4.238 23.438 12.195 1 94.69 141 ARG A N 1
ATOM 1091 C CA . ARG A 1 141 ? 4.797 24.672 12.766 1 94.69 141 ARG A CA 1
ATOM 1092 C C . ARG A 1 141 ? 5.348 25.578 11.672 1 94.69 141 ARG A C 1
ATOM 1094 O O . ARG A 1 141 ? 5.578 25.125 10.539 1 94.69 141 ARG A O 1
ATOM 1101 N N . HIS A 1 142 ? 5.648 26.766 12.039 1 92.25 142 HIS A N 1
ATOM 1102 C CA . HIS A 1 142 ? 6.129 27.766 11.094 1 92.25 142 HIS A CA 1
ATOM 1103 C C . HIS A 1 142 ? 7.445 27.344 10.461 1 92.25 142 HIS A C 1
ATOM 1105 O O . HIS A 1 142 ? 7.676 27.594 9.273 1 92.25 142 HIS A O 1
ATOM 1111 N N . SER A 1 143 ? 8.258 26.719 11.266 1 94.31 143 SER A N 1
ATOM 1112 C CA . SER A 1 143 ? 9.57 26.312 10.781 1 94.31 143 SER A CA 1
ATOM 1113 C C . SER A 1 143 ? 9.453 25.312 9.633 1 94.31 143 SER A C 1
ATOM 1115 O O . SER A 1 143 ? 10.336 25.234 8.773 1 94.31 143 SER A O 1
ATOM 1117 N N . TYR A 1 144 ? 8.406 24.609 9.648 1 94.81 144 TYR A N 1
ATOM 1118 C CA . TYR A 1 144 ? 8.141 23.656 8.578 1 94.81 144 TYR A CA 1
ATOM 1119 C C . TYR A 1 144 ? 8.047 24.344 7.23 1 94.81 144 TYR A C 1
ATOM 1121 O O . TYR A 1 144 ? 8.695 23.938 6.262 1 94.81 144 TYR A O 1
ATOM 1129 N N . PHE A 1 145 ? 7.344 25.422 7.152 1 93.12 145 PHE A N 1
ATOM 1130 C CA . PHE A 1 145 ? 7.117 26.156 5.914 1 93.12 145 PHE A CA 1
ATOM 1131 C C . PHE A 1 145 ? 8.391 26.875 5.465 1 93.12 145 PHE A C 1
ATOM 1133 O O . PHE A 1 145 ? 8.672 26.953 4.27 1 93.12 145 PHE A O 1
ATOM 1140 N N . GLU A 1 146 ? 9.109 27.344 6.395 1 93.81 146 GLU A N 1
ATOM 1141 C CA . GLU A 1 146 ? 10.383 28 6.074 1 93.81 146 GLU A CA 1
ATOM 1142 C C . GLU A 1 146 ? 11.375 27 5.48 1 93.81 146 GLU A C 1
ATOM 1144 O O . GLU A 1 146 ? 12.055 27.312 4.496 1 93.81 146 GLU A O 1
ATOM 1149 N N . ALA A 1 147 ? 11.422 25.844 6.137 1 95.31 147 ALA A N 1
ATOM 1150 C CA . ALA A 1 147 ? 12.32 24.812 5.637 1 95.31 147 ALA A CA 1
ATOM 1151 C C . ALA A 1 147 ? 11.922 24.359 4.234 1 95.31 147 ALA A C 1
ATOM 1153 O O . ALA A 1 147 ? 12.773 24.125 3.381 1 95.31 147 ALA A O 1
ATOM 1154 N N . ASP A 1 148 ? 10.633 24.203 4.023 1 93.62 148 ASP A N 1
ATOM 1155 C CA . ASP A 1 148 ? 10.125 23.828 2.707 1 93.62 148 ASP A CA 1
ATOM 1156 C C . ASP A 1 148 ? 10.555 24.844 1.643 1 93.62 148 ASP A C 1
ATOM 1158 O O . ASP A 1 148 ? 11.055 24.453 0.583 1 93.62 148 ASP A O 1
ATOM 1162 N N . ARG A 1 149 ? 10.469 26.062 1.897 1 92.88 149 ARG A N 1
ATOM 1163 C CA . ARG A 1 149 ? 10.797 27.156 0.975 1 92.88 149 ARG A CA 1
ATOM 1164 C C . ARG A 1 149 ? 12.281 27.125 0.607 1 92.88 149 ARG A C 1
ATOM 1166 O O . ARG A 1 149 ? 12.648 27.422 -0.532 1 92.88 149 ARG A O 1
ATOM 1173 N N . ARG A 1 150 ? 13.094 26.641 1.488 1 94.62 150 ARG A N 1
ATOM 1174 C CA . ARG A 1 150 ? 14.539 26.734 1.305 1 94.62 150 ARG A CA 1
ATOM 1175 C C . ARG A 1 150 ? 15.133 25.375 0.95 1 94.62 150 ARG A C 1
ATOM 1177 O O . ARG A 1 150 ? 16.359 25.234 0.82 1 94.62 150 ARG A O 1
ATOM 1184 N N . SER A 1 151 ? 14.344 24.406 0.787 1 92.5 151 SER A N 1
ATOM 1185 C CA . SER A 1 151 ? 14.766 23.016 0.754 1 92.5 151 SER A CA 1
ATOM 1186 C C . SER A 1 151 ? 15.734 22.75 -0.401 1 92.5 151 SER A C 1
ATOM 1188 O O . SER A 1 151 ? 16.547 21.828 -0.342 1 92.5 151 SER A O 1
ATOM 1190 N N . LYS A 1 152 ? 15.867 23.594 -1.401 1 92.81 152 LYS A N 1
ATOM 1191 C CA . LYS A 1 152 ? 16.688 23.359 -2.584 1 92.81 152 LYS A CA 1
ATOM 1192 C C . LYS A 1 152 ? 17.891 24.281 -2.619 1 92.81 152 LYS A C 1
ATOM 1194 O O . LYS A 1 152 ? 18.672 24.281 -3.58 1 92.81 152 LYS A O 1
ATOM 1199 N N . GLU A 1 153 ? 18.078 25.016 -1.603 1 96.12 153 GLU A N 1
ATOM 1200 C CA . GLU A 1 153 ? 19.125 26.047 -1.602 1 96.12 153 GLU A CA 1
ATOM 1201 C C . GLU A 1 153 ? 20.5 25.438 -1.388 1 96.12 153 GLU A C 1
ATOM 1203 O O . GLU A 1 153 ? 21.5 25.984 -1.842 1 96.12 153 GLU A O 1
ATOM 1208 N N . SER A 1 154 ? 20.656 24.359 -0.604 1 95.31 154 SER A N 1
ATOM 1209 C CA . SER A 1 154 ? 21.906 23.672 -0.288 1 95.31 154 SER A CA 1
ATOM 1210 C C . SER A 1 154 ? 21.656 22.281 0.267 1 95.31 154 SER A C 1
ATOM 1212 O O . SER A 1 154 ? 20.531 21.953 0.642 1 95.31 154 SER A O 1
ATOM 1214 N N . PRO A 1 155 ? 22.641 21.5 0.256 1 94.25 155 PRO A N 1
ATOM 1215 C CA . PRO A 1 155 ? 22.484 20.188 0.9 1 94.25 155 PRO A CA 1
ATOM 1216 C C . PRO A 1 155 ? 22.047 20.297 2.357 1 94.25 155 PRO A C 1
ATOM 1218 O O . PRO A 1 155 ? 21.25 19.484 2.828 1 94.25 155 PRO A O 1
ATOM 1221 N N . GLU A 1 156 ? 22.578 21.234 2.953 1 95.88 156 GLU A N 1
ATOM 1222 C CA . GLU A 1 156 ? 22.219 21.469 4.348 1 95.88 156 GLU A CA 1
ATOM 1223 C C . GLU A 1 156 ? 20.734 21.828 4.484 1 95.88 156 GLU A C 1
ATOM 1225 O O . GLU A 1 156 ? 20.062 21.391 5.414 1 95.88 156 GLU A O 1
ATOM 1230 N N . ALA A 1 157 ? 20.25 22.625 3.582 1 95.81 157 ALA A N 1
ATOM 1231 C CA . ALA A 1 157 ? 18.844 23 3.58 1 95.81 157 ALA A CA 1
ATOM 1232 C C . ALA A 1 157 ? 17.953 21.781 3.33 1 95.81 157 ALA A C 1
ATOM 1234 O O . ALA A 1 157 ? 16.875 21.656 3.916 1 95.81 157 ALA A O 1
ATOM 1235 N N . GLY A 1 158 ? 18.438 20.953 2.504 1 95.19 158 GLY A N 1
ATOM 1236 C CA . GLY A 1 158 ? 17.734 19.719 2.256 1 95.19 158 GLY A CA 1
ATOM 1237 C C . GLY A 1 158 ? 17.625 18.828 3.482 1 95.19 158 GLY A C 1
ATOM 1238 O O . GLY A 1 158 ? 16.578 18.234 3.738 1 95.19 158 GLY A O 1
ATOM 1239 N N . LEU A 1 159 ? 18.672 18.812 4.176 1 94.88 159 LEU A N 1
ATOM 1240 C CA . LEU A 1 159 ? 18.688 18.031 5.406 1 94.88 159 LEU A CA 1
ATOM 1241 C C . LEU A 1 159 ? 17.75 18.641 6.445 1 94.88 159 LEU A C 1
ATOM 1243 O O . LEU A 1 159 ? 17.078 17.906 7.184 1 94.88 159 LEU A O 1
ATOM 1247 N N . GLN A 1 160 ? 17.719 19.922 6.5 1 96.25 160 GLN A N 1
ATOM 1248 C CA . GLN A 1 160 ? 16.812 20.609 7.414 1 96.25 160 GLN A CA 1
ATOM 1249 C C . GLN A 1 160 ? 15.359 20.312 7.059 1 96.25 160 GLN A C 1
ATOM 1251 O O . GLN A 1 160 ? 14.516 20.141 7.945 1 96.25 160 GLN A O 1
ATOM 1256 N N . TRP A 1 161 ? 15.039 20.281 5.805 1 96.19 161 TRP A N 1
ATOM 1257 C CA . TRP A 1 161 ? 13.688 19.969 5.328 1 96.19 161 TRP A CA 1
ATOM 1258 C C . TRP A 1 161 ? 13.281 18.562 5.727 1 96.19 161 TRP A C 1
ATOM 1260 O O . TRP A 1 161 ? 12.172 18.344 6.215 1 96.19 161 TRP A O 1
ATOM 1270 N N . ARG A 1 162 ? 14.188 17.641 5.582 1 95.25 162 ARG A N 1
ATOM 1271 C CA . ARG A 1 162 ? 13.938 16.266 6.008 1 95.25 162 ARG A CA 1
ATOM 1272 C C . ARG A 1 162 ? 13.656 16.203 7.508 1 95.25 162 ARG A C 1
ATOM 1274 O O . ARG A 1 162 ? 12.734 15.508 7.941 1 95.25 162 ARG A O 1
ATOM 1281 N N . ASN A 1 163 ? 14.398 16.938 8.258 1 97 163 ASN A N 1
ATOM 1282 C CA . ASN A 1 163 ? 14.219 16.953 9.703 1 97 163 ASN A CA 1
ATOM 1283 C C . ASN A 1 163 ? 12.859 17.531 10.094 1 97 163 ASN A C 1
ATOM 1285 O O . ASN A 1 163 ? 12.227 17.047 11.031 1 97 163 ASN A O 1
ATOM 1289 N N . GLU A 1 164 ? 12.453 18.578 9.406 1 97.31 164 GLU A N 1
ATOM 1290 C CA . GLU A 1 164 ? 11.156 19.188 9.695 1 97.31 164 GLU A CA 1
ATOM 1291 C C . GLU A 1 164 ? 10.016 18.234 9.359 1 97.31 164 GLU A C 1
ATOM 1293 O O . GLU A 1 164 ? 9.008 18.188 10.062 1 97.31 164 GLU A O 1
ATOM 1298 N N . LYS A 1 165 ? 10.172 17.484 8.312 1 97.5 165 LYS A N 1
ATOM 1299 C CA . LYS A 1 165 ? 9.164 16.484 7.977 1 97.5 165 LYS A CA 1
ATOM 1300 C C . LYS A 1 165 ? 9.055 15.422 9.062 1 97.5 165 LYS A C 1
ATOM 1302 O O . LYS A 1 165 ? 7.949 15.023 9.438 1 97.5 165 LYS A O 1
ATOM 1307 N N . ILE A 1 166 ? 10.188 15.008 9.586 1 97.94 166 ILE A N 1
ATOM 1308 C CA . ILE A 1 166 ? 10.227 14 10.641 1 97.94 166 ILE A CA 1
ATOM 1309 C C . ILE A 1 166 ? 9.617 14.57 11.922 1 97.94 166 ILE A C 1
ATOM 1311 O O . ILE A 1 166 ? 8.844 13.891 12.594 1 97.94 166 ILE A O 1
ATOM 1315 N N . HIS A 1 167 ? 9.953 15.797 12.227 1 98 167 HIS A N 1
ATOM 1316 C CA . HIS A 1 167 ? 9.383 16.453 13.406 1 98 167 HIS A CA 1
ATOM 1317 C C . HIS A 1 167 ? 7.867 16.547 13.305 1 98 167 HIS A C 1
ATOM 1319 O O . HIS A 1 167 ? 7.16 16.266 14.273 1 98 167 HIS A O 1
ATOM 1325 N N . PHE A 1 168 ? 7.395 16.969 12.133 1 98.25 168 PHE A N 1
ATOM 1326 C CA . PHE A 1 168 ? 5.957 17.062 11.891 1 98.25 168 PHE A CA 1
ATOM 1327 C C . PHE A 1 168 ? 5.293 15.695 12.055 1 98.25 168 PHE A C 1
ATOM 1329 O O . PHE A 1 168 ? 4.277 15.578 12.742 1 98.25 168 PHE A O 1
ATOM 1336 N N . ALA A 1 169 ? 5.906 14.664 11.5 1 98.75 169 ALA A N 1
ATOM 1337 C CA . ALA A 1 169 ? 5.398 13.305 11.641 1 98.75 169 ALA A CA 1
ATOM 1338 C C . ALA A 1 169 ? 5.344 12.883 13.102 1 98.75 169 ALA A C 1
ATOM 1340 O O . ALA A 1 169 ? 4.34 12.32 13.555 1 98.75 169 ALA A O 1
ATOM 1341 N N . ASN A 1 170 ? 6.418 13.125 13.875 1 98.81 170 ASN A N 1
ATOM 1342 C CA . ASN A 1 170 ? 6.488 12.75 15.281 1 98.81 170 ASN A CA 1
ATOM 1343 C C . ASN A 1 170 ? 5.383 13.422 16.094 1 98.81 170 ASN A C 1
ATOM 1345 O O . ASN A 1 170 ? 4.797 12.805 16.984 1 98.81 170 ASN A O 1
ATOM 1349 N N . THR A 1 171 ? 5.129 14.703 15.758 1 98.75 171 THR A N 1
ATOM 1350 C CA . THR A 1 171 ? 4.035 15.414 16.422 1 98.75 171 THR A CA 1
ATOM 1351 C C . THR A 1 171 ? 2.701 14.727 16.141 1 98.75 171 THR A C 1
ATOM 1353 O O . THR A 1 171 ? 1.931 14.453 17.062 1 98.75 171 THR A O 1
ATOM 1356 N N . LEU A 1 172 ? 2.43 14.398 14.891 1 98.88 172 LEU A N 1
ATOM 1357 C CA . LEU A 1 172 ? 1.176 13.758 14.5 1 98.88 172 LEU A CA 1
ATOM 1358 C C . LEU A 1 172 ? 1.066 12.367 15.094 1 98.88 172 LEU A C 1
ATOM 1360 O O . LEU A 1 172 ? -0.026 11.93 15.469 1 98.88 172 LEU A O 1
ATOM 1364 N N . LEU A 1 173 ? 2.193 11.664 15.141 1 98.88 173 LEU A N 1
ATOM 1365 C CA . LEU A 1 173 ? 2.211 10.305 15.68 1 98.88 173 LEU A CA 1
ATOM 1366 C C . LEU A 1 173 ? 1.843 10.305 17.156 1 98.88 173 LEU A C 1
ATOM 1368 O O . LEU A 1 173 ? 1.244 9.352 17.656 1 98.88 173 LEU A O 1
ATOM 1372 N N . SER A 1 174 ? 2.197 11.359 17.859 1 98.69 174 SER A N 1
ATOM 1373 C CA . SER A 1 174 ? 2.025 11.414 19.312 1 98.69 174 SER A CA 1
ATOM 1374 C C . SER A 1 174 ? 0.612 11.852 19.688 1 98.69 174 SER A C 1
ATOM 1376 O O . SER A 1 174 ? 0.231 11.805 20.859 1 98.69 174 SER A O 1
ATOM 1378 N N . LEU A 1 175 ? -0.236 12.242 18.75 1 98.62 175 LEU A N 1
ATOM 1379 C CA . LEU A 1 175 ? -1.578 12.766 18.984 1 98.62 175 LEU A CA 1
ATOM 1380 C C . LEU A 1 175 ? -2.631 11.867 18.344 1 98.62 175 LEU A C 1
ATOM 1382 O O . LEU A 1 175 ? -2.402 11.305 17.266 1 98.62 175 LEU A O 1
ATOM 1386 N N . PRO A 1 176 ? -3.791 11.688 19.016 1 98.31 176 PRO A N 1
ATOM 1387 C CA . PRO A 1 176 ? -4.895 11.008 18.328 1 98.31 176 PRO A CA 1
ATOM 1388 C C . PRO A 1 176 ? -5.445 11.828 17.156 1 98.31 176 PRO A C 1
ATOM 1390 O O . PRO A 1 176 ? -5.238 13.039 17.094 1 98.31 176 PRO A O 1
ATOM 1393 N N . PRO A 1 177 ? -6.125 11.211 16.219 1 97.94 177 PRO A N 1
ATOM 1394 C CA . PRO A 1 177 ? -6.566 11.867 14.992 1 97.94 177 PRO A CA 1
ATOM 1395 C C . PRO A 1 177 ? -7.348 13.156 15.258 1 97.94 177 PRO A C 1
ATOM 1397 O O . PRO A 1 177 ? -7.148 14.156 14.562 1 97.94 177 PRO A O 1
ATOM 1400 N N . GLU A 1 178 ? -8.195 13.219 16.266 1 96.81 178 GLU A N 1
ATOM 1401 C CA . GLU A 1 178 ? -9.078 14.359 16.5 1 96.81 178 GLU A CA 1
ATOM 1402 C C . GLU A 1 178 ? -8.297 15.562 17.016 1 96.81 178 GLU A C 1
ATOM 1404 O O . GLU A 1 178 ? -8.805 16.688 16.984 1 96.81 178 GLU A O 1
ATOM 1409 N N . GLN A 1 179 ? -7.082 15.359 17.484 1 98.38 179 GLN A N 1
ATOM 1410 C CA . GLN A 1 179 ? -6.242 16.469 17.938 1 98.38 179 GLN A CA 1
ATOM 1411 C C . GLN A 1 179 ? -5.312 16.938 16.828 1 98.38 179 GLN A C 1
ATOM 1413 O O . GLN A 1 179 ? -4.715 18.016 16.938 1 98.38 179 GLN A O 1
ATOM 1418 N N . CYS A 1 180 ? -5.191 16.172 15.758 1 98.5 180 CYS A N 1
ATOM 1419 C CA . CYS A 1 180 ? -4.332 16.516 14.633 1 98.5 180 CYS A CA 1
ATOM 1420 C C . CYS A 1 180 ? -5.066 17.406 13.641 1 98.5 180 CYS A C 1
ATOM 1422 O O . CYS A 1 180 ? -4.438 18.094 12.836 1 98.5 180 CYS A O 1
ATOM 1424 N N . LEU A 1 181 ? -6.398 17.344 13.711 1 98.44 181 LEU A N 1
ATOM 1425 C CA . LEU A 1 181 ? -7.199 17.906 12.633 1 98.44 181 LEU A CA 1
ATOM 1426 C C . LEU A 1 181 ? -8.312 18.797 13.188 1 98.44 181 LEU A C 1
ATOM 1428 O O . LEU A 1 181 ? -8.727 18.625 14.336 1 98.44 181 LEU A O 1
ATOM 1432 N N . ARG A 1 182 ? -8.75 19.672 12.352 1 97.12 182 ARG A N 1
ATOM 1433 C CA . ARG A 1 182 ? -9.945 20.469 12.578 1 97.12 182 ARG A CA 1
ATOM 1434 C C . ARG A 1 182 ? -10.93 20.344 11.422 1 97.12 182 ARG A C 1
ATOM 1436 O O . ARG A 1 182 ? -10.523 20.297 10.258 1 97.12 182 ARG A O 1
ATOM 1443 N N . VAL A 1 183 ? -12.172 20.234 11.797 1 96.19 183 VAL A N 1
ATOM 1444 C CA . VAL A 1 183 ? -13.227 20.234 10.797 1 96.19 183 VAL A CA 1
ATOM 1445 C C . VAL A 1 183 ? -13.633 21.672 10.477 1 96.19 183 VAL A C 1
ATOM 1447 O O . VAL A 1 183 ? -13.781 22.5 11.375 1 96.19 183 VAL A O 1
ATOM 1450 N N . LEU A 1 184 ? -13.719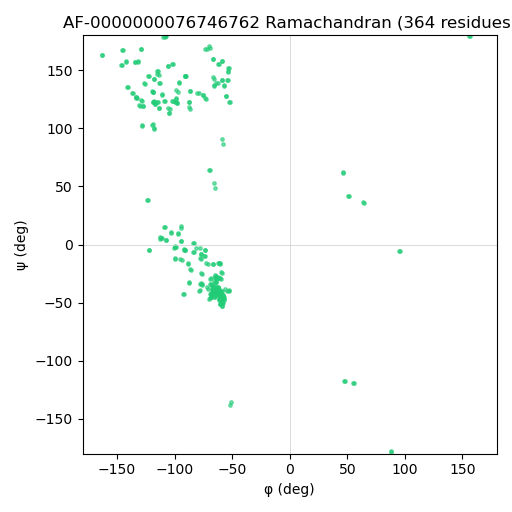 22 9.234 1 95.88 184 LEU A N 1
ATOM 1451 C CA . LEU A 1 184 ? -14.047 23.344 8.797 1 95.88 184 LEU A CA 1
ATOM 1452 C C . LEU A 1 184 ? -15.539 23.484 8.531 1 95.88 184 LEU A C 1
ATOM 1454 O O . LEU A 1 184 ? -16.203 22.531 8.148 1 95.88 184 LEU A O 1
ATOM 1458 N N . MET B 1 1 ? -20.312 -8.5 16.5 1 38.44 1 MET B N 1
ATOM 1459 C CA . MET B 1 1 ? -19.453 -9.68 16.469 1 38.44 1 MET B CA 1
ATOM 1460 C C . MET B 1 1 ? -18.078 -9.344 15.914 1 38.44 1 MET B C 1
ATOM 1462 O O . MET B 1 1 ? -17.953 -8.625 14.914 1 38.44 1 MET B O 1
ATOM 1466 N N . ASN B 1 2 ? -16.906 -9.422 16.672 1 56.78 2 ASN B N 1
ATOM 1467 C CA . ASN B 1 2 ? -15.531 -9.07 16.344 1 56.78 2 ASN B CA 1
ATOM 1468 C C . ASN B 1 2 ? -15.039 -9.844 15.125 1 56.78 2 ASN B C 1
ATOM 1470 O O . ASN B 1 2 ? -14.898 -11.07 15.172 1 56.78 2 ASN B O 1
ATOM 1474 N N . GLN B 1 3 ? -15.227 -9.43 13.867 1 74.5 3 GLN B N 1
ATOM 1475 C CA . GLN B 1 3 ? -14.797 -10.117 12.656 1 74.5 3 GLN B CA 1
ATOM 1476 C C . GLN B 1 3 ? -13.305 -10.461 12.719 1 74.5 3 GLN B C 1
ATOM 1478 O O . GLN B 1 3 ? -12.492 -9.633 13.141 1 74.5 3 GLN B O 1
ATOM 1483 N N . PRO B 1 4 ? -13.07 -11.742 12.586 1 81.56 4 PRO B N 1
ATOM 1484 C CA . PRO B 1 4 ? -11.672 -12.172 12.625 1 81.56 4 PRO B CA 1
ATOM 1485 C C . PRO B 1 4 ? -10.797 -11.414 11.625 1 81.56 4 PRO B C 1
ATOM 1487 O O . PRO B 1 4 ? -11.297 -10.922 10.617 1 81.56 4 PRO B O 1
ATOM 1490 N N . ASP B 1 5 ? -9.523 -11.312 12 1 91.88 5 ASP B N 1
ATOM 1491 C CA . ASP B 1 5 ? -8.523 -10.789 11.086 1 91.88 5 ASP B CA 1
ATOM 1492 C C . ASP B 1 5 ? -8.484 -11.594 9.789 1 91.88 5 ASP B C 1
ATOM 1494 O O . ASP B 1 5 ? -8.57 -12.828 9.812 1 91.88 5 ASP B O 1
ATOM 1498 N N . ILE B 1 6 ? -8.398 -10.969 8.664 1 95.25 6 ILE B N 1
ATOM 1499 C CA . ILE B 1 6 ? -8.516 -11.633 7.371 1 95.25 6 ILE B CA 1
ATOM 1500 C C . ILE B 1 6 ? -7.359 -12.617 7.191 1 95.25 6 ILE B C 1
ATOM 1502 O O . ILE B 1 6 ? -7.48 -13.594 6.449 1 95.25 6 ILE B O 1
ATOM 1506 N N . THR B 1 7 ? -6.215 -12.375 7.84 1 96.62 7 THR B N 1
ATOM 1507 C CA . THR B 1 7 ? -5.09 -13.297 7.727 1 96.62 7 THR B CA 1
ATOM 1508 C C . THR B 1 7 ? -5.426 -14.641 8.375 1 96.62 7 THR B C 1
ATOM 1510 O O . THR B 1 7 ? -4.773 -15.648 8.094 1 96.62 7 THR B O 1
ATOM 1513 N N . GLU B 1 8 ? -6.477 -14.68 9.227 1 95.88 8 GLU B N 1
ATOM 1514 C CA . GLU B 1 8 ? -6.879 -15.906 9.906 1 95.88 8 GLU B CA 1
ATOM 1515 C C . GLU B 1 8 ? -7.633 -16.844 8.961 1 95.88 8 GLU B C 1
ATOM 1517 O O . GLU B 1 8 ? -7.852 -18.016 9.281 1 95.88 8 GLU B O 1
ATOM 1522 N N . LEU B 1 9 ? -8.031 -16.297 7.785 1 95.38 9 LEU B N 1
ATOM 1523 C CA . LEU B 1 9 ? -8.672 -17.109 6.758 1 95.38 9 LEU B CA 1
ATOM 1524 C C . LEU B 1 9 ? -7.645 -17.953 6.02 1 95.38 9 LEU B C 1
ATOM 1526 O O . LEU B 1 9 ? -8.008 -18.844 5.234 1 95.38 9 LEU B O 1
ATOM 1530 N N . LEU B 1 10 ? -6.324 -17.703 6.301 1 98.19 10 LEU B N 1
ATOM 1531 C CA . LEU B 1 10 ? -5.211 -18.406 5.684 1 98.19 10 LEU B CA 1
ATOM 1532 C C . LEU B 1 10 ? -4.547 -19.344 6.68 1 98.19 10 LEU B C 1
ATOM 1534 O O . LEU B 1 10 ? -4.996 -19.469 7.824 1 98.19 10 LEU B O 1
ATOM 1538 N N . ILE B 1 11 ? -3.533 -20.078 6.277 1 98.5 11 ILE B N 1
ATOM 1539 C CA . ILE B 1 11 ? -2.75 -20.891 7.191 1 98.5 11 ILE B CA 1
ATOM 1540 C C . ILE B 1 11 ? -2.072 -20 8.234 1 98.5 11 ILE B C 1
ATOM 1542 O O . ILE B 1 11 ? -1.856 -18.812 7.992 1 98.5 11 ILE B O 1
ATOM 1546 N N . PRO B 1 12 ? -1.759 -20.562 9.398 1 98.06 12 PRO B N 1
ATOM 1547 C CA . PRO B 1 12 ? -1.116 -19.75 10.438 1 98.06 12 PRO B CA 1
ATOM 1548 C C . PRO B 1 12 ? 0.149 -19.062 9.945 1 98.06 12 PRO B C 1
ATOM 1550 O O . PRO B 1 12 ? 0.924 -19.641 9.18 1 98.06 12 PRO B O 1
ATOM 1553 N N . GLN B 1 13 ? 0.371 -17.859 10.359 1 97.81 13 GLN B N 1
ATOM 1554 C CA . GLN B 1 13 ? 1.5 -17.047 9.906 1 97.81 13 GLN B CA 1
ATOM 1555 C C . GLN B 1 13 ? 2.826 -17.719 10.234 1 97.81 13 GLN B C 1
ATOM 1557 O O . GLN B 1 13 ? 3.826 -17.516 9.539 1 97.81 13 GLN B O 1
ATOM 1562 N N . SER B 1 14 ? 2.895 -18.531 11.344 1 98.06 14 SER B N 1
ATOM 1563 C CA . SER B 1 14 ? 4.094 -19.266 11.727 1 98.06 14 SER B CA 1
ATOM 1564 C C . SER B 1 14 ? 4.52 -20.25 10.641 1 98.06 14 SER B C 1
ATOM 1566 O O . SER B 1 14 ? 5.664 -20.703 10.625 1 98.06 14 SER B O 1
ATOM 1568 N N . GLU B 1 15 ? 3.604 -20.547 9.695 1 98.31 15 GLU B N 1
ATOM 1569 C CA . GLU B 1 15 ? 3.873 -21.516 8.633 1 98.31 15 GLU B CA 1
ATOM 1570 C C . GLU B 1 15 ? 4.246 -20.812 7.328 1 98.31 15 GLU B C 1
ATOM 1572 O O . GLU B 1 15 ? 4.527 -21.469 6.32 1 98.31 15 GLU B O 1
ATOM 1577 N N . TRP B 1 16 ? 4.227 -19.469 7.277 1 98.75 16 TRP B N 1
ATOM 1578 C CA . TRP B 1 16 ? 4.578 -18.734 6.07 1 98.75 16 TRP B CA 1
ATOM 1579 C C . TRP B 1 16 ? 6.078 -18.781 5.82 1 98.75 16 TRP B C 1
ATOM 1581 O O . TRP B 1 16 ? 6.871 -18.422 6.691 1 98.75 16 TRP B O 1
ATOM 1591 N N . ALA B 1 17 ? 6.441 -19.203 4.703 1 98.75 17 ALA B N 1
ATOM 1592 C CA . ALA B 1 17 ? 7.852 -19.188 4.32 1 98.75 17 ALA B CA 1
ATOM 1593 C C . ALA B 1 17 ? 8.297 -17.797 3.883 1 98.75 17 ALA B C 1
ATOM 1595 O O . ALA B 1 17 ? 7.617 -17.156 3.082 1 98.75 17 ALA B O 1
ATOM 1596 N N . SER B 1 18 ? 9.43 -17.281 4.422 1 98.19 18 SER B N 1
ATOM 1597 C CA . SER B 1 18 ? 10.047 -16.031 4.02 1 98.19 18 SER B CA 1
ATOM 1598 C C . SER B 1 18 ? 9.008 -14.914 3.902 1 98.19 18 SER B C 1
ATOM 1600 O O . SER B 1 18 ? 8.82 -14.344 2.824 1 98.19 18 SER B O 1
ATOM 1602 N N . PRO B 1 19 ? 8.344 -14.547 4.926 1 98.56 19 PRO B N 1
ATOM 1603 C CA . PRO B 1 19 ? 7.223 -13.609 4.836 1 98.56 19 PRO B CA 1
ATOM 1604 C C . PRO B 1 19 ? 7.672 -12.164 4.609 1 98.56 19 PRO B C 1
ATOM 1606 O O . PRO B 1 19 ? 6.848 -11.305 4.301 1 98.56 19 PRO B O 1
ATOM 1609 N N . GLU B 1 20 ? 8.977 -11.875 4.711 1 97.94 20 GLU B N 1
ATOM 1610 C CA . GLU B 1 20 ? 9.445 -10.5 4.641 1 97.94 20 GLU B CA 1
ATOM 1611 C C . GLU B 1 20 ? 10.125 -10.211 3.303 1 97.94 20 GLU B C 1
ATOM 1613 O O . GLU B 1 20 ? 10.609 -11.125 2.639 1 97.94 20 GLU B O 1
ATOM 1618 N N . LEU B 1 21 ? 10.102 -8.969 2.912 1 97.31 21 LEU B N 1
ATOM 1619 C CA . LEU B 1 21 ? 10.781 -8.43 1.735 1 97.31 21 LEU B CA 1
ATOM 1620 C C . LEU B 1 21 ? 11.516 -7.141 2.072 1 97.31 21 LEU B C 1
ATOM 1622 O O . LEU B 1 21 ? 10.93 -6.219 2.646 1 97.31 21 LEU B O 1
ATOM 1626 N N . TYR B 1 22 ? 12.773 -7.09 1.764 1 95.81 22 TYR B N 1
ATOM 1627 C CA . TYR B 1 22 ? 13.578 -5.891 1.996 1 95.81 22 TYR B CA 1
ATOM 1628 C C . TYR B 1 22 ? 13.922 -5.199 0.682 1 95.81 22 TYR B C 1
ATOM 1630 O O . TYR B 1 22 ? 14.43 -5.836 -0.245 1 95.81 22 TYR B O 1
ATOM 1638 N N . LEU B 1 23 ? 13.586 -3.965 0.537 1 95.19 23 LEU B N 1
ATOM 1639 C CA . LEU B 1 23 ? 13.93 -3.078 -0.57 1 95.19 23 LEU B CA 1
ATOM 1640 C C . LEU B 1 23 ? 14.508 -1.769 -0.056 1 95.19 23 LEU B C 1
ATOM 1642 O O . LEU B 1 23 ? 14.445 -1.479 1.141 1 95.19 23 LEU B O 1
ATOM 1646 N N . TYR B 1 24 ? 15.07 -1.012 -0.995 1 94.69 24 TYR B N 1
ATOM 1647 C CA . TYR B 1 24 ? 15.656 0.265 -0.599 1 94.69 24 TYR B CA 1
ATOM 1648 C C . TYR B 1 24 ? 15.023 1.417 -1.374 1 94.69 24 TYR B C 1
ATOM 1650 O O . TYR B 1 24 ? 14.625 1.251 -2.529 1 94.69 24 TYR B O 1
ATOM 1658 N N . GLU B 1 25 ? 14.875 2.465 -0.797 1 94.62 25 GLU B N 1
ATOM 1659 C CA . GLU B 1 25 ? 14.672 3.785 -1.389 1 94.62 25 GLU B CA 1
ATOM 1660 C C . GLU B 1 25 ? 15.797 4.738 -0.997 1 94.62 25 GLU B C 1
ATOM 1662 O O . GLU B 1 25 ? 15.867 5.184 0.15 1 94.62 25 GLU B O 1
ATOM 1667 N N . ASN B 1 26 ? 16.672 4.941 -1.98 1 90.88 26 ASN B N 1
ATOM 1668 C CA . ASN B 1 26 ? 17.938 5.602 -1.672 1 90.88 26 ASN B CA 1
ATOM 1669 C C . ASN B 1 26 ? 18.688 4.891 -0.547 1 90.88 26 ASN B C 1
ATOM 1671 O O . ASN B 1 26 ? 18.922 3.686 -0.622 1 90.88 26 ASN B O 1
ATOM 1675 N N . ASP B 1 27 ? 18.969 5.57 0.626 1 90.31 27 ASP B N 1
ATOM 1676 C CA . ASP B 1 27 ? 19.75 4.977 1.703 1 90.31 27 ASP B CA 1
ATOM 1677 C C . ASP B 1 27 ? 18.844 4.328 2.748 1 90.31 27 ASP B C 1
ATOM 1679 O O . ASP B 1 27 ? 19.328 3.742 3.719 1 90.31 27 ASP B O 1
ATOM 1683 N N . ASP B 1 28 ? 17.594 4.359 2.475 1 94 28 ASP B N 1
ATOM 1684 C CA . ASP B 1 28 ? 16.641 3.846 3.467 1 94 28 ASP B CA 1
ATOM 1685 C C . ASP B 1 28 ? 16.219 2.418 3.131 1 94 28 ASP B C 1
ATOM 1687 O O . ASP B 1 28 ? 15.742 2.152 2.027 1 94 28 ASP B O 1
ATOM 1691 N N . ARG B 1 29 ? 16.391 1.534 4.098 1 95.19 29 ARG B N 1
ATOM 1692 C CA . ARG B 1 29 ? 15.953 0.153 3.934 1 95.19 29 ARG B CA 1
ATOM 1693 C C . ARG B 1 29 ? 14.5 -0.007 4.359 1 95.19 29 ARG B C 1
ATOM 1695 O O . ARG B 1 29 ? 14.133 0.331 5.484 1 95.19 29 ARG B O 1
ATOM 1702 N N . LEU B 1 30 ? 13.68 -0.479 3.471 1 97.06 30 LEU B N 1
ATOM 1703 C CA . LEU B 1 30 ? 12.266 -0.757 3.715 1 97.06 30 LEU B CA 1
ATOM 1704 C C . LEU B 1 30 ? 12.055 -2.229 4.059 1 97.06 30 LEU B C 1
ATOM 1706 O O . LEU B 1 30 ? 12.695 -3.104 3.479 1 97.06 30 LEU B O 1
ATOM 1710 N N . CYS B 1 31 ? 11.18 -2.48 5.02 1 97.19 31 CYS B N 1
ATOM 1711 C CA . CYS B 1 31 ? 10.789 -3.836 5.387 1 97.19 31 CYS B CA 1
ATOM 1712 C C . CYS B 1 31 ? 9.297 -4.055 5.16 1 97.19 31 CYS B C 1
ATOM 1714 O O . CYS B 1 31 ? 8.477 -3.68 6 1 97.19 31 CYS B O 1
ATOM 1716 N N . LEU B 1 32 ? 8.992 -4.676 4.066 1 98.12 32 LEU B N 1
ATOM 1717 C CA . LEU B 1 32 ? 7.617 -5.035 3.744 1 98.12 32 LEU B CA 1
ATOM 1718 C C . LEU B 1 32 ? 7.363 -6.516 4.023 1 98.12 32 LEU B C 1
ATOM 1720 O O . LEU B 1 32 ? 8.305 -7.309 4.09 1 98.12 32 LEU B O 1
ATOM 1724 N N . ASP B 1 33 ? 6.066 -6.863 4.273 1 98.44 33 ASP B N 1
ATOM 1725 C CA . ASP B 1 33 ? 5.809 -8.273 4.547 1 98.44 33 ASP B CA 1
ATOM 1726 C C . ASP B 1 33 ? 4.457 -8.703 3.98 1 98.44 33 ASP B C 1
ATOM 1728 O O . ASP B 1 33 ? 3.664 -7.867 3.551 1 98.44 33 ASP B O 1
ATOM 1732 N N . LEU B 1 34 ? 4.238 -9.977 3.939 1 98.81 34 LEU B N 1
ATOM 1733 C CA . LEU B 1 34 ? 3.047 -10.586 3.355 1 98.81 34 LEU B CA 1
ATOM 1734 C C . LEU B 1 34 ? 1.798 -10.203 4.145 1 98.81 34 LEU B C 1
ATOM 1736 O O . LEU B 1 34 ? 0.738 -9.969 3.559 1 98.81 34 LEU B O 1
ATOM 1740 N N . ALA B 1 35 ? 1.89 -10.164 5.469 1 98.5 35 ALA B N 1
ATOM 1741 C CA . ALA B 1 35 ? 0.729 -9.789 6.27 1 98.5 35 ALA B CA 1
ATOM 1742 C C . ALA B 1 35 ? 0.254 -8.383 5.93 1 98.5 35 ALA B C 1
ATOM 1744 O O . ALA B 1 35 ? -0.943 -8.148 5.746 1 98.5 35 ALA B O 1
ATOM 1745 N N . GLY B 1 36 ? 1.229 -7.453 5.824 1 98.38 36 GLY B N 1
ATOM 1746 C CA . GLY B 1 36 ? 0.899 -6.098 5.418 1 98.38 36 GLY B CA 1
ATOM 1747 C C . GLY B 1 36 ? 0.311 -6.016 4.023 1 98.38 36 GLY B C 1
ATOM 1748 O O . GLY B 1 36 ? -0.636 -5.266 3.785 1 98.38 36 GLY B O 1
ATOM 1749 N N . ALA B 1 37 ? 0.874 -6.766 3.115 1 98.75 37 ALA B N 1
ATOM 1750 C CA . ALA B 1 37 ? 0.369 -6.797 1.745 1 98.75 37 ALA B CA 1
ATOM 1751 C C . ALA B 1 37 ? -1.079 -7.277 1.705 1 98.75 37 ALA B C 1
ATOM 1753 O O . ALA B 1 37 ? -1.897 -6.738 0.956 1 98.75 37 ALA B O 1
ATOM 1754 N N . ILE B 1 38 ? -1.404 -8.273 2.494 1 98.75 38 ILE B N 1
ATOM 1755 C CA . ILE B 1 38 ? -2.744 -8.852 2.52 1 98.75 38 ILE B CA 1
ATOM 1756 C C . ILE B 1 38 ? -3.732 -7.84 3.096 1 98.75 38 ILE B C 1
ATOM 1758 O O . ILE B 1 38 ? -4.836 -7.668 2.57 1 98.75 38 ILE B O 1
ATOM 1762 N N . GLN B 1 39 ? -3.322 -7.164 4.125 1 98.44 39 GLN B N 1
ATOM 1763 C CA . GLN B 1 39 ? -4.184 -6.133 4.695 1 98.44 39 GLN B CA 1
ATOM 1764 C C . GLN B 1 39 ? -4.398 -4.988 3.709 1 98.44 39 GLN B C 1
ATOM 1766 O O . GLN B 1 39 ? -5.512 -4.477 3.58 1 98.44 39 GLN B O 1
ATOM 1771 N N . TYR B 1 40 ? -3.4 -4.617 2.967 1 98.44 40 TYR B N 1
ATOM 1772 C CA . TYR B 1 40 ? -3.473 -3.559 1.966 1 98.44 40 TYR B CA 1
ATOM 1773 C C . TYR B 1 40 ? -4.422 -3.938 0.836 1 98.44 40 TYR B C 1
ATOM 1775 O O . TYR B 1 40 ? -5.266 -3.135 0.431 1 98.44 40 TYR B O 1
ATOM 1783 N N . SER B 1 41 ? -4.332 -5.152 0.382 1 98.06 41 SER B N 1
ATOM 1784 C CA . SER B 1 41 ? -5.051 -5.582 -0.812 1 98.06 41 SER B CA 1
ATOM 1785 C C . SER B 1 41 ? -6.453 -6.074 -0.466 1 98.06 41 SER B C 1
ATOM 1787 O O . SER B 1 41 ? -7.383 -5.926 -1.262 1 98.06 41 SER B O 1
ATOM 1789 N N . GLY B 1 42 ? -6.605 -6.676 0.726 1 96.88 42 GLY B N 1
ATOM 1790 C CA . GLY B 1 42 ? -7.793 -7.461 1.026 1 96.88 42 GLY B CA 1
ATOM 1791 C C . GLY B 1 42 ? -7.672 -8.914 0.611 1 96.88 42 GLY B C 1
ATOM 1792 O O . GLY B 1 42 ? -6.656 -9.32 0.045 1 96.88 42 GLY B O 1
ATOM 1793 N N . ILE B 1 43 ? -8.727 -9.68 0.812 1 96.62 43 ILE B N 1
ATOM 1794 C CA . ILE B 1 43 ? -8.633 -11.133 0.687 1 96.62 43 ILE B CA 1
ATOM 1795 C C . ILE B 1 43 ? -9.172 -11.562 -0.674 1 96.62 43 ILE B C 1
ATOM 1797 O O . ILE B 1 43 ? -8.953 -12.703 -1.101 1 96.62 43 ILE B O 1
ATOM 1801 N N . ASN B 1 44 ? -9.836 -10.734 -1.432 1 95.06 44 ASN B N 1
ATOM 1802 C CA . ASN B 1 44 ? -10.586 -11.117 -2.621 1 95.06 44 ASN B CA 1
ATOM 1803 C C . ASN B 1 44 ? -9.664 -11.57 -3.748 1 95.06 44 ASN B C 1
ATOM 1805 O O . ASN B 1 44 ? -10.062 -12.367 -4.602 1 95.06 44 ASN B O 1
ATOM 1809 N N . SER B 1 45 ? -8.445 -11.055 -3.797 1 96.88 45 SER B N 1
ATOM 1810 C CA . SER B 1 45 ? -7.477 -11.422 -4.828 1 96.88 45 SER B CA 1
ATOM 1811 C C . SER B 1 45 ? -6.18 -11.938 -4.211 1 96.88 45 SER B C 1
ATOM 1813 O O . SER B 1 45 ? -5.094 -11.68 -4.73 1 96.88 45 SER B O 1
ATOM 1815 N N . VAL B 1 46 ? -6.312 -12.672 -3.148 1 98.44 46 VAL B N 1
ATOM 1816 C CA . VAL B 1 46 ? -5.184 -13 -2.283 1 98.44 46 VAL B CA 1
ATOM 1817 C C . VAL B 1 46 ? -4.219 -13.93 -3.018 1 98.44 46 VAL B C 1
ATOM 1819 O O . VAL B 1 46 ? -3.004 -13.852 -2.816 1 98.44 46 VAL B O 1
ATOM 1822 N N . GLY B 1 47 ? -4.691 -14.82 -3.887 1 98.25 47 GLY B N 1
ATOM 1823 C CA . GLY B 1 47 ? -3.791 -15.664 -4.656 1 98.25 47 GLY B CA 1
ATOM 1824 C C . GLY B 1 47 ? -2.822 -14.875 -5.516 1 98.25 47 GLY B C 1
ATOM 1825 O O . GLY B 1 47 ? -1.609 -15.078 -5.445 1 98.25 47 GLY B O 1
ATOM 1826 N N . GLY B 1 48 ? -3.375 -13.961 -6.328 1 98.06 48 GLY B N 1
ATOM 1827 C CA . GLY B 1 48 ? -2.549 -13.094 -7.156 1 98.06 48 GLY B CA 1
ATOM 1828 C C . GLY B 1 48 ? -1.636 -12.195 -6.344 1 98.06 48 GLY B C 1
ATOM 1829 O O . GLY B 1 48 ? -0.506 -11.914 -6.754 1 98.06 48 GLY B O 1
ATOM 1830 N N . LEU B 1 49 ? -2.135 -11.727 -5.207 1 98.81 49 LEU B N 1
ATOM 1831 C CA . LEU B 1 49 ? -1.344 -10.875 -4.332 1 98.81 49 LEU B CA 1
ATOM 1832 C C . LEU B 1 49 ? -0.086 -11.594 -3.857 1 98.81 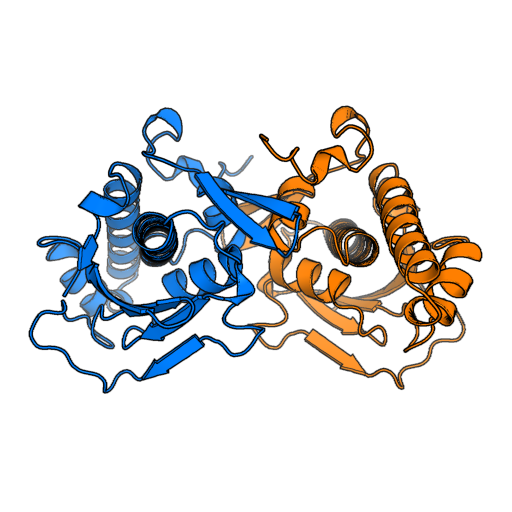49 LEU B C 1
ATOM 1834 O O . LEU B 1 49 ? 1.018 -11.055 -3.949 1 98.81 49 LEU B O 1
ATOM 1838 N N . VAL B 1 50 ? -0.272 -12.805 -3.334 1 98.88 50 VAL B N 1
ATOM 1839 C CA . VAL B 1 50 ? 0.878 -13.539 -2.822 1 98.88 50 VAL B CA 1
ATOM 1840 C C . VAL B 1 50 ? 1.815 -13.898 -3.973 1 98.88 50 VAL B C 1
ATOM 1842 O O . VAL B 1 50 ? 3.037 -13.82 -3.836 1 98.88 50 VAL B O 1
ATOM 1845 N N . LEU B 1 51 ? 1.256 -14.266 -5.133 1 98.75 51 LEU B N 1
ATOM 1846 C CA . LEU B 1 51 ? 2.072 -14.547 -6.309 1 98.75 51 LEU B CA 1
ATOM 1847 C C . LEU B 1 51 ? 2.922 -13.336 -6.68 1 98.75 51 LEU B C 1
ATOM 1849 O O . LEU B 1 51 ? 4.129 -13.461 -6.902 1 98.75 51 LEU B O 1
ATOM 1853 N N . GLY B 1 52 ? 2.273 -12.172 -6.77 1 98.81 52 GLY B N 1
ATOM 1854 C CA . GLY B 1 52 ? 2.998 -10.945 -7.082 1 98.81 52 GLY B CA 1
ATOM 1855 C C . GLY B 1 52 ? 4.105 -10.641 -6.09 1 98.81 52 GLY B C 1
ATOM 1856 O O . GLY B 1 52 ? 5.195 -10.219 -6.477 1 98.81 52 GLY B O 1
ATOM 1857 N N . PHE B 1 53 ? 3.836 -10.789 -4.793 1 98.88 53 PHE B N 1
ATOM 1858 C CA . PHE B 1 53 ? 4.836 -10.57 -3.756 1 98.88 53 PHE B CA 1
ATOM 1859 C C . PHE B 1 53 ? 6.023 -11.508 -3.943 1 98.88 53 PHE B C 1
ATOM 1861 O O . PHE B 1 53 ? 7.176 -11.086 -3.84 1 98.88 53 PHE B O 1
ATOM 1868 N N . ARG B 1 54 ? 5.777 -12.805 -4.273 1 98.88 54 ARG B N 1
ATOM 1869 C CA . ARG B 1 54 ? 6.824 -13.781 -4.535 1 98.88 54 ARG B CA 1
ATOM 1870 C C . ARG B 1 54 ? 7.652 -13.391 -5.758 1 98.88 54 ARG B C 1
ATOM 1872 O O . ARG B 1 54 ? 8.867 -13.586 -5.777 1 98.88 54 ARG B O 1
ATOM 1879 N N . LEU B 1 55 ? 6.996 -12.875 -6.766 1 98.56 55 LEU B N 1
ATOM 1880 C CA . LEU B 1 55 ? 7.699 -12.414 -7.957 1 98.56 55 LEU B CA 1
ATOM 1881 C C . LEU B 1 55 ? 8.727 -11.352 -7.602 1 98.56 55 LEU B C 1
ATOM 1883 O O . LEU B 1 55 ? 9.875 -11.414 -8.055 1 98.56 55 LEU B O 1
ATOM 1887 N N . VAL B 1 56 ? 8.344 -10.398 -6.797 1 97.94 56 VAL B N 1
ATOM 1888 C CA . VAL B 1 56 ? 9.25 -9.32 -6.414 1 97.94 56 VAL B CA 1
ATOM 1889 C C . VAL B 1 56 ? 10.359 -9.875 -5.52 1 97.94 56 VAL B C 1
ATOM 1891 O O . VAL B 1 56 ? 11.531 -9.531 -5.688 1 97.94 56 VAL B O 1
ATOM 1894 N N . GLN B 1 57 ? 9.992 -10.766 -4.562 1 97.44 57 GLN B N 1
ATOM 1895 C CA . GLN B 1 57 ? 11.008 -11.383 -3.711 1 97.44 57 GLN B CA 1
ATOM 1896 C C . GLN B 1 57 ? 12.055 -12.117 -4.539 1 97.44 57 GLN B C 1
ATOM 1898 O O . GLN B 1 57 ? 13.25 -11.992 -4.285 1 97.44 57 GLN B O 1
ATOM 1903 N N . TYR B 1 58 ? 11.578 -12.891 -5.484 1 96.88 58 TYR B N 1
ATOM 1904 C CA . TYR B 1 58 ? 12.5 -13.664 -6.305 1 96.88 58 TYR B CA 1
ATOM 1905 C C . TYR B 1 58 ? 13.367 -12.758 -7.16 1 96.88 58 TYR B C 1
ATOM 1907 O O . TYR B 1 58 ? 14.547 -13.039 -7.379 1 96.88 58 TYR B O 1
ATOM 1915 N N . THR B 1 59 ? 12.805 -11.641 -7.676 1 95.56 59 THR B N 1
ATOM 1916 C CA . THR B 1 59 ? 13.562 -10.633 -8.414 1 95.56 59 THR B CA 1
ATOM 1917 C C . THR B 1 59 ? 14.695 -10.07 -7.559 1 95.56 59 THR B C 1
ATOM 1919 O O . THR B 1 59 ? 15.82 -9.914 -8.039 1 95.56 59 THR B O 1
ATOM 1922 N N . VAL B 1 60 ? 14.383 -9.766 -6.316 1 93.81 60 VAL B N 1
ATOM 1923 C CA . VAL B 1 60 ? 15.391 -9.25 -5.391 1 93.81 60 VAL B CA 1
ATOM 1924 C C . VAL B 1 60 ? 16.5 -10.289 -5.203 1 93.81 60 VAL B C 1
ATOM 1926 O O . VAL B 1 60 ? 17.672 -9.953 -5.191 1 93.81 60 VAL B O 1
ATOM 1929 N N . GLN B 1 61 ? 16.109 -11.547 -5.074 1 91.88 61 GLN B N 1
ATOM 1930 C CA . GLN B 1 61 ? 17.062 -12.633 -4.879 1 91.88 61 GLN B CA 1
ATOM 1931 C C . GLN B 1 61 ? 17.984 -12.789 -6.09 1 91.88 61 GLN B C 1
ATOM 1933 O O . GLN B 1 61 ? 19.188 -13 -5.941 1 91.88 61 GLN B O 1
ATOM 1938 N N . LEU B 1 62 ? 17.406 -12.656 -7.246 1 89.38 62 LEU B N 1
ATOM 1939 C CA . LEU B 1 62 ? 18.156 -12.867 -8.477 1 89.38 62 LEU B CA 1
ATOM 1940 C C . LEU B 1 62 ? 19.016 -11.648 -8.805 1 89.38 62 LEU B C 1
ATOM 1942 O O . LEU B 1 62 ? 20.078 -11.781 -9.422 1 89.38 62 LEU B O 1
ATOM 1946 N N . GLY B 1 63 ? 18.438 -10.477 -8.57 1 80.38 63 GLY B N 1
ATOM 1947 C CA . GLY B 1 63 ? 19.141 -9.242 -8.875 1 80.38 63 GLY B CA 1
ATOM 1948 C C . GLY B 1 63 ? 20.219 -8.906 -7.867 1 80.38 63 GLY B C 1
ATOM 1949 O O . GLY B 1 63 ? 21.094 -8.078 -8.133 1 80.38 63 GLY B O 1
ATOM 1950 N N . ALA B 1 64 ? 20.094 -9.383 -6.621 1 65.44 64 ALA B N 1
ATOM 1951 C CA . ALA B 1 64 ? 20.938 -8.984 -5.504 1 65.44 64 ALA B CA 1
ATOM 1952 C C . ALA B 1 64 ? 22.391 -9.445 -5.723 1 65.44 64 ALA B C 1
ATOM 1954 O O . ALA B 1 64 ? 22.688 -10.641 -5.633 1 65.44 64 ALA B O 1
ATOM 1955 N N . GLY B 1 65 ? 22.828 -9.086 -6.809 1 61.25 65 GLY B N 1
ATOM 1956 C CA . GLY B 1 65 ? 24.281 -9.156 -6.734 1 61.25 65 GLY B CA 1
ATOM 1957 C C . GLY B 1 65 ? 24.859 -8.422 -5.531 1 61.25 65 GLY B C 1
ATOM 1958 O O . GLY B 1 65 ? 24.297 -8.484 -4.438 1 61.25 65 GLY B O 1
ATOM 1959 N N . SER B 1 66 ? 25.875 -7.719 -5.605 1 61.19 66 SER B N 1
ATOM 1960 C CA . SER B 1 66 ? 26.547 -6.984 -4.539 1 61.19 66 SER B CA 1
ATOM 1961 C C . SER B 1 66 ? 25.812 -5.691 -4.203 1 61.19 66 SER B C 1
ATOM 1963 O O . SER B 1 66 ? 26.109 -5.047 -3.197 1 61.19 66 SER B O 1
ATOM 1965 N N . GLU B 1 67 ? 24.703 -5.383 -4.98 1 73.12 67 GLU B N 1
ATOM 1966 C CA . GLU B 1 67 ? 24.109 -4.066 -4.742 1 73.12 67 GLU B CA 1
ATOM 1967 C C . GLU B 1 67 ? 22.719 -4.188 -4.152 1 73.12 67 GLU B C 1
ATOM 1969 O O . GLU B 1 67 ? 22.016 -5.188 -4.375 1 73.12 67 GLU B O 1
ATOM 1974 N N . VAL B 1 68 ? 22.406 -3.24 -3.312 1 84.25 68 VAL B N 1
ATOM 1975 C CA . VAL B 1 68 ? 21.078 -3.141 -2.725 1 84.25 68 VAL B CA 1
ATOM 1976 C C . VAL B 1 68 ? 20.047 -2.832 -3.814 1 84.25 68 VAL B C 1
ATOM 1978 O O . VAL B 1 68 ? 20.328 -2.051 -4.73 1 84.25 68 VAL B O 1
ATOM 1981 N N . LEU B 1 69 ? 18.938 -3.459 -3.826 1 91.88 69 LEU B N 1
ATOM 1982 C CA . LEU B 1 69 ? 17.938 -3.242 -4.871 1 91.88 69 LEU B CA 1
ATOM 1983 C C . LEU B 1 69 ? 17.016 -2.074 -4.52 1 91.88 69 LEU B C 1
ATOM 1985 O O . LEU B 1 69 ? 16.344 -2.1 -3.486 1 91.88 69 LEU B O 1
ATOM 1989 N N . GLN B 1 70 ? 17.062 -1.027 -5.348 1 94.44 70 GLN B N 1
ATOM 1990 C CA . GLN B 1 70 ? 16.172 0.129 -5.246 1 94.44 70 GLN B CA 1
ATOM 1991 C C . GLN B 1 70 ? 14.773 -0.203 -5.75 1 94.44 70 GLN B C 1
ATOM 1993 O O . GLN B 1 70 ? 14.617 -0.753 -6.844 1 94.44 70 GLN B O 1
ATOM 1998 N N . ARG B 1 71 ? 13.727 0.073 -4.969 1 95.38 71 ARG B N 1
ATOM 1999 C CA . ARG B 1 71 ? 12.383 -0.329 -5.371 1 95.38 71 ARG B CA 1
ATOM 2000 C C . ARG B 1 71 ? 11.953 0.404 -6.637 1 95.38 71 ARG B C 1
ATOM 2002 O O . ARG B 1 71 ? 11.188 -0.136 -7.441 1 95.38 71 ARG B O 1
ATOM 2009 N N . ASP B 1 72 ? 12.484 1.627 -6.871 1 94.75 72 ASP B N 1
ATOM 2010 C CA . ASP B 1 72 ? 12.086 2.381 -8.055 1 94.75 72 ASP B CA 1
ATOM 2011 C C . ASP B 1 72 ? 12.891 1.941 -9.281 1 94.75 72 ASP B C 1
ATOM 2013 O O . ASP B 1 72 ? 12.711 2.484 -10.367 1 94.75 72 ASP B O 1
ATOM 2017 N N . GLY B 1 73 ? 13.758 0.985 -9.094 1 93.88 73 GLY B N 1
ATOM 2018 C CA . GLY B 1 73 ? 14.516 0.405 -10.195 1 93.88 73 GLY B CA 1
ATOM 2019 C C . GLY B 1 73 ? 13.836 -0.794 -10.82 1 93.88 73 GLY B C 1
ATOM 2020 O O . GLY B 1 73 ? 14.32 -1.349 -11.805 1 93.88 73 GLY B O 1
ATOM 2021 N N . ILE B 1 74 ? 12.727 -1.231 -10.281 1 95.94 74 ILE B N 1
ATOM 2022 C CA . ILE B 1 74 ? 12.023 -2.416 -10.758 1 95.94 74 ILE B CA 1
ATOM 2023 C C . ILE B 1 74 ? 10.883 -1.999 -11.688 1 95.94 74 ILE B C 1
ATOM 2025 O O . ILE B 1 74 ? 10.023 -1.202 -11.297 1 95.94 74 ILE B O 1
ATOM 2029 N N . SER B 1 75 ? 10.867 -2.455 -12.883 1 97.38 75 SER B N 1
ATOM 2030 C CA . SER B 1 75 ? 9.758 -2.303 -13.82 1 97.38 75 SER B CA 1
ATOM 2031 C C . SER B 1 75 ? 9.141 -3.652 -14.164 1 97.38 75 SER B C 1
ATOM 2033 O O . SER B 1 75 ? 9.836 -4.672 -14.195 1 97.38 75 SER B O 1
ATOM 2035 N N . ILE B 1 76 ? 7.883 -3.666 -14.445 1 98.19 76 ILE B N 1
ATOM 2036 C CA . ILE B 1 76 ? 7.141 -4.91 -14.617 1 98.19 76 ILE B CA 1
ATOM 2037 C C . ILE B 1 76 ? 6.375 -4.875 -15.945 1 98.19 76 ILE B C 1
ATOM 2039 O O . ILE B 1 76 ? 5.617 -3.939 -16.203 1 98.19 76 ILE B O 1
ATOM 2043 N N . TYR B 1 77 ? 6.57 -5.805 -16.797 1 98.06 77 TYR B N 1
ATOM 2044 C CA . TYR B 1 77 ? 5.816 -6.066 -18.016 1 98.06 77 TYR B CA 1
ATOM 2045 C C . TYR B 1 77 ? 5.16 -7.441 -17.969 1 98.06 77 TYR B C 1
ATOM 2047 O O . TYR B 1 77 ? 5.84 -8.453 -17.781 1 98.06 77 TYR B O 1
ATOM 2055 N N . THR B 1 78 ? 3.82 -7.457 -18.125 1 98.62 78 THR B N 1
ATOM 2056 C CA . THR B 1 78 ? 3.15 -8.734 -17.891 1 98.62 78 THR B CA 1
ATOM 2057 C C . THR B 1 78 ? 2.008 -8.93 -18.875 1 98.62 78 THR B C 1
ATOM 2059 O O . THR B 1 78 ? 1.548 -7.977 -19.5 1 98.62 78 THR B O 1
ATOM 2062 N N . ALA B 1 79 ? 1.641 -10.164 -19.078 1 98.38 79 ALA B N 1
ATOM 2063 C CA . ALA B 1 79 ? 0.457 -10.531 -19.844 1 98.38 79 ALA B CA 1
ATOM 2064 C C . ALA B 1 79 ? -0.723 -10.844 -18.938 1 98.38 79 ALA B C 1
ATOM 2066 O O . ALA B 1 79 ? -1.814 -11.172 -19.406 1 98.38 79 ALA B O 1
ATOM 2067 N N . PHE B 1 80 ? -0.561 -10.805 -17.641 1 97.75 80 PHE B N 1
ATOM 2068 C CA . PHE B 1 80 ? -1.547 -11.203 -16.641 1 97.75 80 PHE B CA 1
ATOM 2069 C C . PHE B 1 80 ? -2.195 -9.984 -16 1 97.75 80 PHE B C 1
ATOM 2071 O O . PHE B 1 80 ? -1.542 -9.242 -15.273 1 97.75 80 PHE B O 1
ATOM 2078 N N . PRO B 1 81 ? -3.445 -9.812 -16.172 1 96.88 81 PRO B N 1
ATOM 2079 C CA . PRO B 1 81 ? -4.098 -8.578 -15.727 1 96.88 81 PRO B CA 1
ATOM 2080 C C . PRO B 1 81 ? -4.703 -8.703 -14.328 1 96.88 81 PRO B C 1
ATOM 2082 O O . PRO B 1 81 ? -5.531 -7.875 -13.938 1 96.88 81 PRO B O 1
ATOM 2085 N N . GLY B 1 82 ? -4.375 -9.695 -13.578 1 96.25 82 GLY B N 1
ATOM 2086 C CA . GLY B 1 82 ? -5.008 -9.93 -12.289 1 96.25 82 GLY B CA 1
ATOM 2087 C C . GLY B 1 82 ? -4.773 -8.805 -11.297 1 96.25 82 GLY B C 1
ATOM 2088 O O . GLY B 1 82 ? -3.652 -8.312 -11.164 1 96.25 82 GLY B O 1
ATOM 2089 N N . ARG B 1 83 ? -5.758 -8.453 -10.562 1 96.06 83 ARG B N 1
ATOM 2090 C CA . ARG B 1 83 ? -5.719 -7.34 -9.625 1 96.06 83 ARG B CA 1
ATOM 2091 C C . ARG B 1 83 ? -4.77 -7.629 -8.469 1 96.06 83 ARG B C 1
ATOM 2093 O O . ARG B 1 83 ? -4.117 -6.723 -7.945 1 96.06 83 ARG B O 1
ATOM 2100 N N . GLY B 1 84 ? -4.703 -8.852 -8.039 1 97.88 84 GLY B N 1
ATOM 2101 C CA . GLY B 1 84 ? -3.85 -9.227 -6.918 1 97.88 84 GLY B CA 1
ATOM 2102 C C . GLY B 1 84 ? -2.383 -8.914 -7.16 1 97.88 84 GLY B C 1
ATOM 2103 O O . GLY B 1 84 ? -1.734 -8.273 -6.328 1 97.88 84 GLY B O 1
ATOM 2104 N N . THR B 1 85 ? -1.906 -9.375 -8.328 1 98.5 85 THR B N 1
ATOM 2105 C CA . THR B 1 85 ? -0.505 -9.094 -8.625 1 98.5 85 THR B CA 1
ATOM 2106 C C . THR B 1 85 ? -0.262 -7.594 -8.75 1 98.5 85 THR B C 1
ATOM 2108 O O . THR B 1 85 ? 0.786 -7.094 -8.336 1 98.5 85 THR B O 1
ATOM 2111 N N . GLN B 1 86 ? -1.229 -6.875 -9.344 1 98.06 86 GLN B N 1
ATOM 2112 C CA . GLN B 1 86 ? -1.116 -5.426 -9.43 1 98.06 86 GLN B CA 1
ATOM 2113 C C . GLN B 1 86 ? -0.976 -4.801 -8.047 1 98.06 86 GLN B C 1
ATOM 2115 O O . GLN B 1 86 ? -0.144 -3.914 -7.84 1 98.06 86 GLN B O 1
ATOM 2120 N N . ASP B 1 87 ? -1.8 -5.266 -7.09 1 98.38 87 ASP B N 1
ATOM 2121 C CA . ASP B 1 87 ? -1.729 -4.773 -5.719 1 98.38 87 ASP B CA 1
ATOM 2122 C C . ASP B 1 87 ? -0.353 -5.035 -5.109 1 98.38 87 ASP B C 1
ATOM 2124 O O . ASP B 1 87 ? 0.199 -4.18 -4.414 1 98.38 87 ASP B O 1
ATOM 2128 N N . ALA B 1 88 ? 0.178 -6.219 -5.348 1 98.75 88 ALA B N 1
ATOM 2129 C CA . ALA B 1 88 ? 1.499 -6.562 -4.828 1 98.75 88 ALA B CA 1
ATOM 2130 C C . ALA B 1 88 ? 2.57 -5.637 -5.398 1 98.75 88 ALA B C 1
ATOM 2132 O O . ALA B 1 88 ? 3.445 -5.164 -4.668 1 98.75 88 ALA B O 1
ATOM 2133 N N . PHE B 1 89 ? 2.518 -5.348 -6.703 1 98.62 89 PHE B N 1
ATOM 2134 C CA . PHE B 1 89 ? 3.5 -4.5 -7.371 1 98.62 89 PHE B CA 1
ATOM 2135 C C . PHE B 1 89 ? 3.402 -3.062 -6.867 1 98.62 89 PHE B C 1
ATOM 2137 O O . PHE B 1 89 ? 4.414 -2.365 -6.762 1 98.62 89 PHE B O 1
ATOM 2144 N N . GLU B 1 90 ? 2.18 -2.637 -6.645 1 98.31 90 GLU B N 1
ATOM 2145 C CA . GLU B 1 90 ? 1.996 -1.302 -6.086 1 98.31 90 GLU B CA 1
ATOM 2146 C C . GLU B 1 90 ? 2.488 -1.235 -4.645 1 98.31 90 GLU B C 1
ATOM 2148 O O . GLU B 1 90 ? 3.232 -0.322 -4.277 1 98.31 90 GLU B O 1
ATOM 2153 N N . TYR B 1 91 ? 2.131 -2.219 -3.855 1 98.56 91 TYR B N 1
ATOM 2154 C CA . TYR B 1 91 ? 2.486 -2.26 -2.441 1 98.56 91 TYR B CA 1
ATOM 2155 C C . TYR B 1 91 ? 3.998 -2.309 -2.258 1 98.56 91 TYR B C 1
ATOM 2157 O O . TYR B 1 91 ? 4.543 -1.672 -1.353 1 98.56 91 TYR B O 1
ATOM 2165 N N . THR B 1 92 ? 4.703 -3.018 -3.08 1 98.38 92 THR B N 1
ATOM 2166 C CA . THR B 1 92 ? 6.125 -3.275 -2.869 1 98.38 92 THR B CA 1
ATOM 2167 C C . THR B 1 92 ? 6.977 -2.227 -3.578 1 98.38 92 THR B C 1
ATOM 2169 O O . THR B 1 92 ? 7.902 -1.669 -2.986 1 98.38 92 THR B O 1
ATOM 2172 N N . CYS B 1 93 ? 6.582 -1.874 -4.832 1 96.69 93 CYS B N 1
ATOM 2173 C CA . CYS B 1 93 ? 7.477 -1.1 -5.688 1 96.69 93 CYS B CA 1
ATOM 2174 C C . CYS B 1 93 ? 6.816 0.206 -6.121 1 96.69 93 CYS B C 1
ATOM 2176 O O . CYS B 1 93 ? 7.449 1.036 -6.777 1 96.69 93 CYS B O 1
ATOM 2178 N N . ARG B 1 94 ? 5.609 0.381 -5.777 1 96.75 94 ARG B N 1
ATOM 2179 C CA . ARG B 1 94 ? 4.848 1.532 -6.25 1 96.75 94 ARG B CA 1
ATOM 2180 C C . ARG B 1 94 ? 4.945 1.669 -7.766 1 96.75 94 ARG B C 1
ATOM 2182 O O . ARG B 1 94 ? 5.109 2.775 -8.289 1 96.75 94 ARG B O 1
ATOM 2189 N N . ALA B 1 95 ? 4.859 0.57 -8.43 1 97.06 95 ALA B N 1
ATOM 2190 C CA . ALA B 1 95 ? 5.145 0.506 -9.859 1 97.06 95 ALA B CA 1
ATOM 2191 C C . ALA B 1 95 ? 3.994 1.085 -10.672 1 97.06 95 ALA B C 1
ATOM 2193 O O . ALA B 1 95 ? 4.211 1.671 -11.734 1 97.06 95 ALA B O 1
ATOM 2194 N N . LEU B 1 96 ? 2.75 0.903 -10.227 1 96.38 96 LEU B N 1
ATOM 2195 C CA . LEU B 1 96 ? 1.604 1.4 -10.984 1 96.38 96 LEU B CA 1
ATOM 2196 C C . LEU B 1 96 ? 1.554 2.924 -10.953 1 96.38 96 LEU B C 1
ATOM 2198 O O . LEU B 1 96 ? 1.471 3.566 -12 1 96.38 96 LEU B O 1
ATOM 2202 N N . ARG B 1 97 ? 1.731 3.465 -9.773 1 92.19 97 ARG B N 1
ATOM 2203 C CA . ARG B 1 97 ? 1.666 4.91 -9.586 1 92.19 97 ARG B CA 1
ATOM 2204 C C . ARG B 1 97 ? 2.799 5.609 -10.336 1 92.19 97 ARG B C 1
ATOM 2206 O O . ARG B 1 97 ? 2.617 6.711 -10.852 1 92.19 97 ARG B O 1
ATOM 2213 N N . ASP B 1 98 ? 3.945 4.98 -10.438 1 94.06 98 ASP B N 1
ATOM 2214 C CA . ASP B 1 98 ? 5.125 5.598 -11.031 1 94.06 98 ASP B CA 1
ATOM 2215 C C . ASP B 1 98 ? 5.277 5.191 -12.5 1 94.06 98 ASP B C 1
ATOM 2217 O O . ASP B 1 98 ? 6.34 5.387 -13.094 1 94.06 98 ASP B O 1
ATOM 2221 N N . LYS B 1 99 ? 4.262 4.523 -13.055 1 95.62 99 LYS B N 1
ATOM 2222 C CA . LYS B 1 99 ? 4.172 4.195 -14.477 1 95.62 99 LYS B CA 1
ATOM 2223 C C . LYS B 1 99 ? 5.289 3.244 -14.898 1 95.62 99 LYS B C 1
ATOM 2225 O O . LYS B 1 99 ? 5.887 3.41 -15.961 1 95.62 99 LYS B O 1
ATOM 2230 N N . ARG B 1 100 ? 5.66 2.363 -14.078 1 97.69 100 ARG B N 1
ATOM 2231 C CA . ARG B 1 100 ? 6.664 1.346 -14.367 1 97.69 100 ARG B CA 1
ATOM 2232 C C . ARG B 1 100 ? 6.023 -0.031 -14.508 1 97.69 100 ARG B C 1
ATOM 2234 O O . ARG B 1 100 ? 6.695 -1.053 -14.359 1 97.69 100 ARG B O 1
ATOM 2241 N N . TYR B 1 101 ? 4.711 -0.074 -14.664 1 98.19 101 TYR B N 1
ATOM 2242 C CA . TYR B 1 101 ? 3.918 -1.277 -14.891 1 98.19 101 TYR B CA 1
ATOM 2243 C C . TYR B 1 101 ? 3.197 -1.212 -16.234 1 98.19 101 TYR B C 1
ATOM 2245 O O . TYR B 1 101 ? 2.566 -0.203 -16.562 1 98.19 101 TYR B O 1
ATOM 2253 N N . CYS B 1 102 ? 3.32 -2.264 -16.984 1 98.25 102 CYS B N 1
ATOM 2254 C CA . CYS B 1 102 ? 2.605 -2.391 -18.25 1 98.25 102 CYS B CA 1
ATOM 2255 C C . CYS B 1 102 ? 2.014 -3.787 -18.406 1 98.25 102 CYS B C 1
ATOM 2257 O O . CYS B 1 102 ? 2.709 -4.785 -18.219 1 98.25 102 CYS B O 1
ATOM 2259 N N . CYS B 1 103 ? 0.769 -3.854 -18.734 1 98.25 103 CYS B N 1
ATOM 2260 C CA . CYS B 1 103 ? 0.081 -5.113 -18.969 1 98.25 103 CYS B CA 1
ATOM 2261 C C . CYS B 1 103 ? -0.407 -5.195 -20.422 1 98.25 103 CYS B C 1
ATOM 2263 O O . CYS B 1 103 ? -1.119 -4.305 -20.891 1 98.25 103 CYS B O 1
ATOM 2265 N N . ASP B 1 104 ? 0.013 -6.113 -21.078 1 97.94 104 ASP B N 1
ATOM 2266 C CA . ASP B 1 104 ? -0.403 -6.43 -22.438 1 97.94 104 ASP B CA 1
ATOM 2267 C C . ASP B 1 104 ? -0.819 -7.895 -22.562 1 97.94 104 ASP B C 1
ATOM 2269 O O . ASP B 1 104 ? 0.028 -8.773 -22.734 1 97.94 104 ASP B O 1
ATOM 2273 N N . THR B 1 105 ? -2.096 -8.164 -22.594 1 96.88 105 THR B N 1
ATOM 2274 C CA . THR B 1 105 ? -2.627 -9.523 -22.516 1 96.88 105 THR B CA 1
ATOM 2275 C C . THR B 1 105 ? -2.398 -10.266 -23.812 1 96.88 105 THR B C 1
ATOM 2277 O O . THR B 1 105 ? -2.66 -11.469 -23.906 1 96.88 105 THR B O 1
ATOM 2280 N N . THR B 1 106 ? -1.875 -9.578 -24.797 1 95.25 106 THR B N 1
ATOM 2281 C CA . THR B 1 106 ? -1.614 -10.227 -26.062 1 95.25 106 THR B CA 1
ATOM 2282 C C . THR B 1 106 ? -0.223 -10.852 -26.078 1 95.25 106 THR B C 1
ATOM 2284 O O . THR B 1 106 ? 0.095 -11.656 -26.969 1 95.25 106 THR B O 1
ATOM 2287 N N . LEU B 1 107 ? 0.619 -10.461 -25.156 1 94.69 107 LEU B N 1
ATOM 2288 C CA . LEU B 1 107 ? 1.938 -11.078 -25.047 1 94.69 107 LEU B CA 1
ATOM 2289 C C . LEU B 1 107 ? 1.82 -12.586 -24.812 1 94.69 107 LEU B C 1
ATOM 2291 O O . LEU B 1 107 ? 0.929 -13.039 -24.094 1 94.69 107 LEU B O 1
ATOM 2295 N N . HIS B 1 108 ? 2.771 -13.312 -25.484 1 94.62 108 HIS B N 1
ATOM 2296 C CA . HIS B 1 108 ? 2.723 -14.766 -25.422 1 94.62 108 HIS B CA 1
ATOM 2297 C C . HIS B 1 108 ? 4.125 -15.359 -25.328 1 94.62 108 HIS B C 1
ATOM 2299 O O . HIS B 1 108 ? 5.043 -14.898 -26 1 94.62 108 HIS B O 1
ATOM 2305 N N . HIS B 1 109 ? 4.262 -16.281 -24.469 1 96.19 109 HIS B N 1
ATOM 2306 C CA . HIS B 1 109 ? 5.445 -17.125 -24.344 1 96.19 109 HIS B CA 1
ATOM 2307 C C . HIS B 1 109 ? 5.062 -18.594 -24.219 1 96.19 109 HIS B C 1
ATOM 2309 O O . HIS B 1 109 ? 4.27 -18.969 -23.359 1 96.19 109 HIS B O 1
ATOM 2315 N N . PRO B 1 110 ? 5.617 -19.453 -25.062 1 94.75 110 PRO B N 1
ATOM 2316 C CA . PRO B 1 110 ? 5.211 -20.859 -25.062 1 94.75 110 PRO B CA 1
ATOM 2317 C C . PRO B 1 110 ? 5.441 -21.547 -23.734 1 94.75 110 PRO B C 1
ATOM 2319 O O . PRO B 1 110 ? 4.719 -22.484 -23.375 1 94.75 110 PRO B O 1
ATOM 2322 N N . GLY B 1 111 ? 6.336 -21.078 -22.922 1 94.62 111 GLY B N 1
ATOM 2323 C CA . GLY B 1 111 ? 6.672 -21.719 -21.656 1 94.62 111 GLY B CA 1
ATOM 2324 C C . GLY B 1 111 ? 5.863 -21.188 -20.484 1 94.62 111 GLY B C 1
ATOM 2325 O O . GLY B 1 111 ? 5.953 -21.719 -19.375 1 94.62 111 GLY B O 1
ATOM 2326 N N . ALA B 1 112 ? 5.023 -20.156 -20.688 1 95.25 112 ALA B N 1
ATOM 2327 C CA . ALA B 1 112 ? 4.277 -19.562 -19.578 1 95.25 112 ALA B CA 1
ATOM 2328 C C . ALA B 1 112 ? 2.926 -20.234 -19.391 1 95.25 112 ALA B C 1
ATOM 2330 O O . ALA B 1 112 ? 2.291 -20.656 -20.375 1 95.25 112 ALA B O 1
ATOM 2331 N N . GLN B 1 113 ? 2.555 -20.312 -18.203 1 92.56 113 GLN B N 1
ATOM 2332 C CA . GLN B 1 113 ? 1.237 -20.875 -17.906 1 92.56 113 GLN B CA 1
ATOM 2333 C C . GLN B 1 113 ? 0.129 -19.969 -18.453 1 92.56 113 GLN B C 1
ATOM 2335 O O . GLN B 1 113 ? 0.211 -18.75 -18.344 1 92.56 113 GLN B O 1
ATOM 2340 N N . SER B 1 114 ? -0.938 -20.641 -18.969 1 90.69 114 SER B N 1
ATOM 2341 C CA . SER B 1 114 ? -2.043 -19.875 -19.547 1 90.69 114 SER B CA 1
ATOM 2342 C C . SER B 1 114 ? -3.182 -19.703 -18.547 1 90.69 114 SER B C 1
ATOM 2344 O O . SER B 1 114 ? -3.541 -20.656 -17.844 1 90.69 114 SER B O 1
ATOM 2346 N N . GLY B 1 115 ? -3.623 -18.484 -18.422 1 85.94 115 GLY B N 1
ATOM 2347 C CA . GLY B 1 115 ? -4.836 -18.219 -17.656 1 85.94 115 GLY B CA 1
ATOM 2348 C C . GLY B 1 115 ? -6.012 -17.828 -18.531 1 85.94 115 GLY B C 1
ATOM 2349 O O . GLY B 1 115 ? -5.879 -17.734 -19.766 1 85.94 115 GLY B O 1
ATOM 2350 N N . GLN B 1 116 ? -7.145 -17.578 -17.891 1 83.38 116 GLN B N 1
ATOM 2351 C CA . GLN B 1 116 ? -8.383 -17.266 -18.594 1 83.38 116 GLN B CA 1
ATOM 2352 C C . GLN B 1 116 ? -8.266 -15.945 -19.344 1 83.38 116 GLN B C 1
ATOM 2354 O O . GLN B 1 116 ? -8.859 -15.781 -20.422 1 83.38 116 GLN B O 1
ATOM 2359 N N . ARG B 1 117 ? -7.586 -14.961 -18.781 1 84.62 117 ARG B N 1
ATOM 2360 C CA . ARG B 1 117 ? -7.586 -13.617 -19.344 1 84.62 117 ARG B CA 1
ATOM 2361 C C . ARG B 1 117 ? -6.211 -13.242 -19.875 1 84.62 117 ARG B C 1
ATOM 2363 O O . ARG B 1 117 ? -5.992 -12.109 -20.312 1 84.62 117 ARG B O 1
ATOM 2370 N N . GLY B 1 118 ? -5.352 -14.133 -19.875 1 91.5 118 GLY B N 1
ATOM 2371 C CA . GLY B 1 118 ? -3.965 -13.945 -20.281 1 91.5 118 GLY B CA 1
ATOM 2372 C C . GLY B 1 118 ? -3.025 -14.969 -19.672 1 91.5 118 GLY B C 1
ATOM 2373 O O . GLY B 1 118 ? -3.449 -15.828 -18.891 1 91.5 118 GLY B O 1
ATOM 2374 N N . GLN B 1 119 ? -1.673 -14.82 -20.047 1 96.56 119 GLN B N 1
ATOM 2375 C CA . GLN B 1 119 ? -0.697 -15.766 -19.531 1 96.56 119 GLN B CA 1
ATOM 2376 C C . GLN B 1 119 ? -0.098 -15.266 -18.219 1 96.56 119 GLN B C 1
ATOM 2378 O O . GLN B 1 119 ? 0.044 -14.055 -18.016 1 96.56 119 GLN B O 1
ATOM 2383 N N . PHE B 1 120 ? 0.179 -16.25 -17.344 1 97.81 120 PHE B N 1
ATOM 2384 C CA . PHE B 1 120 ? 1.021 -15.945 -16.203 1 97.81 120 PHE B CA 1
ATOM 2385 C C . PHE B 1 120 ? 2.459 -15.688 -16.625 1 97.81 120 PHE B C 1
ATOM 2387 O O . PHE B 1 120 ? 3.361 -16.453 -16.281 1 97.81 120 PHE B O 1
ATOM 2394 N N . LEU B 1 121 ? 2.572 -14.648 -17.375 1 98.5 121 LEU B N 1
ATOM 2395 C CA . LEU B 1 121 ? 3.859 -14.211 -17.906 1 98.5 121 LEU B CA 1
ATOM 2396 C C . LEU B 1 121 ? 4.273 -12.875 -17.312 1 98.5 121 LEU B C 1
ATOM 2398 O O . LEU B 1 121 ? 3.58 -11.875 -17.484 1 98.5 121 LEU B O 1
ATOM 2402 N N . PHE B 1 122 ? 5.398 -12.914 -16.594 1 98.56 122 PHE B N 1
ATOM 2403 C CA . PHE B 1 122 ? 5.875 -11.742 -15.867 1 98.56 122 PHE B CA 1
ATOM 2404 C C . PHE B 1 122 ? 7.32 -11.438 -16.234 1 98.56 122 PHE B C 1
ATOM 2406 O O . PHE B 1 122 ? 8.211 -12.258 -16 1 98.56 122 PHE B O 1
ATOM 2413 N N . THR B 1 123 ? 7.562 -10.32 -16.766 1 98.25 123 THR B N 1
ATOM 2414 C CA . THR B 1 123 ? 8.914 -9.82 -17 1 98.25 123 THR B CA 1
ATOM 2415 C C . THR B 1 123 ? 9.273 -8.734 -15.992 1 98.25 123 THR B C 1
ATOM 2417 O O . THR B 1 123 ? 8.656 -7.66 -15.977 1 98.25 123 THR B O 1
ATOM 2420 N N . MET B 1 124 ? 10.219 -9.047 -15.133 1 97.25 124 MET B N 1
ATOM 2421 C CA . MET B 1 124 ? 10.766 -8.102 -14.156 1 97.25 124 MET B CA 1
ATOM 2422 C C . MET B 1 124 ? 12.078 -7.512 -14.641 1 97.25 124 MET B C 1
ATOM 2424 O O . MET B 1 124 ? 13.031 -8.25 -14.922 1 97.25 124 MET B O 1
ATOM 2428 N N . ARG B 1 125 ? 12.086 -6.258 -14.719 1 95.56 125 ARG B N 1
ATOM 2429 C CA . ARG B 1 125 ? 13.312 -5.59 -15.156 1 95.56 125 ARG B CA 1
ATOM 2430 C C . ARG B 1 125 ? 13.945 -4.812 -14.008 1 95.56 125 ARG B C 1
ATOM 2432 O O . ARG B 1 125 ? 13.289 -3.998 -13.359 1 95.56 125 ARG B O 1
ATOM 2439 N N . VAL B 1 126 ? 15.195 -5.066 -13.82 1 92.81 126 VAL B N 1
ATOM 2440 C CA . VAL B 1 126 ? 16.016 -4.371 -12.828 1 92.81 126 VAL B CA 1
ATOM 2441 C C . VAL B 1 126 ? 17.297 -3.877 -13.477 1 92.81 126 VAL B C 1
ATOM 2443 O O . VAL B 1 126 ? 18.125 -4.68 -13.93 1 92.81 126 VAL B O 1
ATOM 2446 N N . ASN B 1 127 ? 17.422 -2.592 -13.422 1 81.69 127 ASN B N 1
ATOM 2447 C CA . ASN B 1 127 ? 18.562 -2.023 -14.141 1 81.69 127 ASN B CA 1
ATOM 2448 C C . ASN B 1 127 ? 18.672 -2.584 -15.555 1 81.69 127 ASN B C 1
ATOM 2450 O O . ASN B 1 127 ? 17.703 -2.527 -16.328 1 81.69 127 ASN B O 1
ATOM 2454 N N . GLU B 1 128 ? 19.672 -3.252 -15.914 1 82.31 128 GLU B N 1
ATOM 2455 C CA . GLU B 1 128 ? 19.859 -3.703 -17.297 1 82.31 128 GLU B CA 1
ATOM 2456 C C . GLU B 1 128 ? 19.531 -5.188 -17.438 1 82.31 128 GLU B C 1
ATOM 2458 O O . GLU B 1 128 ? 19.656 -5.75 -18.531 1 82.31 128 GLU B O 1
ATOM 2463 N N . GLN B 1 129 ? 19 -5.676 -16.453 1 89.44 129 GLN B N 1
ATOM 2464 C CA . GLN B 1 129 ? 18.688 -7.105 -16.5 1 89.44 129 GLN B CA 1
ATOM 2465 C C . GLN B 1 129 ? 17.188 -7.348 -16.516 1 89.44 129 GLN B C 1
ATOM 2467 O O . GLN B 1 129 ? 16.422 -6.633 -15.859 1 89.44 129 GLN B O 1
ATOM 2472 N N . SER B 1 130 ? 16.75 -8.266 -17.297 1 94.06 130 SER B N 1
ATOM 2473 C CA . SER B 1 130 ? 15.344 -8.68 -17.375 1 94.06 130 SER B CA 1
ATOM 2474 C C . SER B 1 130 ? 15.188 -10.156 -17 1 94.06 130 SER B C 1
ATOM 2476 O O . SER B 1 130 ? 15.945 -11 -17.484 1 94.06 130 SER B O 1
ATOM 2478 N N . MET B 1 131 ? 14.273 -10.438 -16.156 1 95.25 131 MET B N 1
ATOM 2479 C CA . MET B 1 131 ? 13.906 -11.797 -15.758 1 95.25 131 MET B CA 1
ATOM 2480 C C . MET B 1 131 ? 12.477 -12.117 -16.188 1 95.25 131 MET B C 1
ATOM 2482 O O . MET B 1 131 ? 11.547 -11.383 -15.867 1 95.25 131 MET B O 1
ATOM 2486 N N . VAL B 1 132 ? 12.32 -13.133 -16.938 1 97.69 132 VAL B N 1
ATOM 2487 C CA . VAL B 1 132 ? 11 -13.594 -17.359 1 97.69 132 VAL B CA 1
ATOM 2488 C C . VAL B 1 132 ? 10.578 -14.805 -16.547 1 97.69 132 VAL B C 1
ATOM 2490 O O . VAL B 1 132 ? 11.297 -15.812 -16.5 1 97.69 132 VAL B O 1
ATOM 2493 N N . MET B 1 133 ? 9.391 -14.719 -15.867 1 98.19 133 MET B N 1
ATOM 2494 C CA . MET B 1 133 ? 9.023 -15.742 -14.891 1 98.19 133 MET B CA 1
ATOM 2495 C C . MET B 1 133 ? 7.574 -16.172 -15.086 1 98.19 133 MET B C 1
ATOM 2497 O O . MET B 1 133 ? 6.777 -15.453 -15.688 1 98.19 133 MET B O 1
ATOM 2501 N N . THR B 1 134 ? 7.324 -17.297 -14.633 1 98.56 134 THR B N 1
ATOM 2502 C CA . THR B 1 134 ? 5.996 -17.891 -14.547 1 98.56 134 THR B CA 1
ATOM 2503 C C . THR B 1 134 ? 5.875 -18.766 -13.305 1 98.56 134 THR B C 1
ATOM 2505 O O . THR B 1 134 ? 6.879 -19.125 -12.695 1 98.56 134 THR B O 1
ATOM 2508 N N . PRO B 1 135 ? 4.637 -18.953 -12.797 1 98.25 135 PRO B N 1
ATOM 2509 C CA . PRO B 1 135 ? 4.516 -19.875 -11.664 1 98.25 135 PRO B CA 1
ATOM 2510 C C . PRO B 1 135 ? 5.129 -21.25 -11.945 1 98.25 135 PRO B C 1
ATOM 2512 O O . PRO B 1 135 ? 5.137 -21.703 -13.094 1 98.25 135 PRO B O 1
ATOM 2515 N N . ALA B 1 136 ? 5.621 -21.859 -10.945 1 97.81 136 ALA B N 1
ATOM 2516 C CA . ALA B 1 136 ? 6.195 -23.203 -11.055 1 97.81 136 ALA B CA 1
ATOM 2517 C C . ALA B 1 136 ? 5.168 -24.203 -11.578 1 97.81 136 ALA B C 1
ATOM 2519 O O . ALA B 1 136 ? 3.959 -23.984 -11.453 1 97.81 136 ALA B O 1
ATOM 2520 N N . ASP B 1 137 ? 5.621 -25.281 -12.133 1 94.38 137 ASP B N 1
ATOM 2521 C CA . ASP B 1 137 ? 4.727 -26.297 -12.664 1 94.38 137 ASP B CA 1
ATOM 2522 C C . ASP B 1 137 ? 3.748 -26.781 -11.594 1 94.38 137 ASP B C 1
ATOM 2524 O O . ASP B 1 137 ? 4.145 -27.062 -10.461 1 94.38 137 ASP B O 1
ATOM 2528 N N . GLY B 1 138 ? 2.496 -26.734 -11.992 1 92.88 138 GLY B N 1
ATOM 2529 C CA . GLY B 1 138 ? 1.474 -27.219 -11.078 1 92.88 138 GLY B CA 1
ATOM 2530 C C . GLY B 1 138 ? 0.847 -26.109 -10.242 1 92.88 138 GLY B C 1
ATOM 2531 O O . GLY B 1 138 ? -0.105 -26.359 -9.5 1 92.88 138 GLY B O 1
ATOM 2532 N N . LEU B 1 139 ? 1.396 -24.953 -10.391 1 95.56 139 LEU B N 1
ATOM 2533 C CA . LEU B 1 139 ? 0.864 -23.797 -9.68 1 95.56 139 LEU B CA 1
ATOM 2534 C C . LEU B 1 139 ? 0.353 -22.734 -10.656 1 95.56 139 LEU B C 1
ATOM 2536 O O . LEU B 1 139 ? 1.112 -22.234 -11.484 1 95.56 139 LEU B O 1
ATOM 2540 N N . PRO B 1 140 ? -0.984 -22.312 -10.539 1 93.88 140 PRO B N 1
ATOM 2541 C CA . PRO B 1 140 ? -2.006 -22.922 -9.688 1 93.88 140 PRO B CA 1
ATOM 2542 C C . PRO B 1 140 ? -2.426 -24.312 -10.172 1 93.88 140 PRO B C 1
ATOM 2544 O O . PRO B 1 140 ? -2.004 -24.75 -11.242 1 93.88 140 PRO B O 1
ATOM 2547 N N . ARG B 1 141 ? -3.148 -24.984 -9.375 1 94.69 141 ARG B N 1
ATOM 2548 C CA . ARG B 1 141 ? -3.666 -26.297 -9.758 1 94.69 141 ARG B CA 1
ATOM 2549 C C . ARG B 1 141 ? -4.773 -26.156 -10.805 1 94.69 141 ARG B C 1
ATOM 2551 O O . ARG B 1 141 ? -5.34 -25.078 -10.984 1 94.69 141 ARG B O 1
ATOM 2558 N N . HIS B 1 142 ? -5.125 -27.25 -11.383 1 92.12 142 HIS B N 1
ATOM 2559 C CA . HIS B 1 142 ? -6.133 -27.281 -12.438 1 92.12 142 HIS B CA 1
ATOM 2560 C C . HIS B 1 142 ? -7.48 -26.781 -11.93 1 92.12 142 HIS B C 1
ATOM 2562 O O . HIS B 1 142 ? -8.219 -26.125 -12.656 1 92.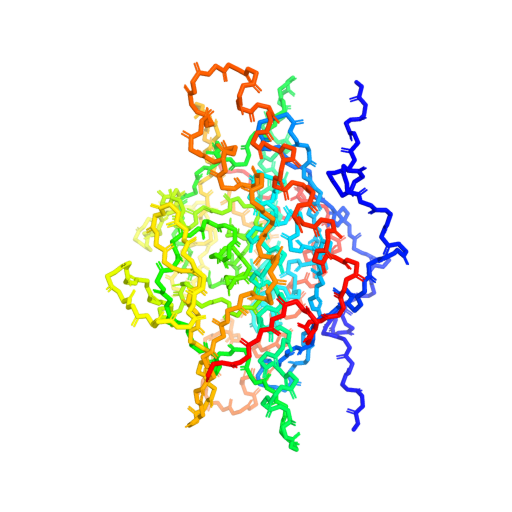12 142 HIS B O 1
ATOM 2568 N N . SER B 1 143 ? -7.77 -27.156 -10.688 1 94.19 143 SER B N 1
ATOM 2569 C CA . SER B 1 143 ? -9.062 -26.797 -10.109 1 94.19 143 SER B CA 1
ATOM 2570 C C . SER B 1 143 ? -9.227 -25.281 -10.039 1 94.19 143 SER B C 1
ATOM 2572 O O . SER B 1 143 ? -10.344 -24.766 -10.078 1 94.19 143 SER B O 1
ATOM 2574 N N . TYR B 1 144 ? -8.148 -24.625 -9.922 1 94.69 144 TYR B N 1
ATOM 2575 C CA . TYR B 1 144 ? -8.148 -23.172 -9.883 1 94.69 144 TYR B CA 1
ATOM 2576 C C . TYR B 1 144 ? -8.75 -22.594 -11.156 1 94.69 144 TYR B C 1
ATOM 2578 O O . TYR B 1 144 ? -9.633 -21.734 -11.102 1 94.69 144 TYR B O 1
ATOM 2586 N N . PHE B 1 145 ? -8.359 -23.078 -12.281 1 93.06 145 PHE B N 1
ATOM 2587 C CA . PHE B 1 145 ? -8.797 -22.578 -13.586 1 93.06 145 PHE B CA 1
ATOM 2588 C C . PHE B 1 145 ? -10.258 -22.938 -13.836 1 93.06 145 PHE B C 1
ATOM 2590 O O . PHE B 1 145 ? -11.008 -22.156 -14.422 1 93.06 145 PHE B O 1
ATOM 2597 N N . GLU B 1 146 ? -10.617 -24.078 -13.422 1 93.81 146 GLU B N 1
ATOM 2598 C CA . GLU B 1 146 ? -12.008 -24.5 -13.57 1 93.81 146 GLU B CA 1
ATOM 2599 C C . GLU B 1 146 ? -12.945 -23.625 -12.742 1 93.81 146 GLU B C 1
ATOM 2601 O O . GLU B 1 146 ? -14.008 -23.219 -13.227 1 93.81 146 GLU B O 1
ATOM 2606 N N . ALA B 1 147 ? -12.5 -23.391 -11.5 1 95.31 147 ALA B N 1
ATOM 2607 C CA . ALA B 1 147 ? -13.305 -22.531 -10.625 1 95.31 147 ALA B CA 1
ATOM 2608 C C . ALA B 1 147 ? -13.422 -21.125 -11.203 1 95.31 147 ALA B C 1
ATOM 2610 O O . ALA B 1 147 ? -14.484 -20.516 -11.133 1 95.31 147 ALA B O 1
ATOM 2611 N N . ASP B 1 148 ? -12.312 -20.609 -11.734 1 93.62 148 ASP B N 1
ATOM 2612 C CA . ASP B 1 148 ? -12.32 -19.281 -12.352 1 93.62 148 ASP B CA 1
ATOM 2613 C C . ASP B 1 148 ? -13.328 -19.219 -13.5 1 93.62 148 ASP B C 1
ATOM 2615 O O . ASP B 1 148 ? -14.125 -18.281 -13.578 1 93.62 148 ASP B O 1
ATOM 2619 N N . ARG B 1 149 ? -13.398 -20.188 -14.32 1 92.94 149 ARG B N 1
ATOM 2620 C CA . ARG B 1 149 ? -14.273 -20.25 -15.484 1 92.94 149 ARG B CA 1
ATOM 2621 C C . ARG B 1 149 ? -15.742 -20.25 -15.062 1 92.94 149 ARG B C 1
ATOM 2623 O O . ARG B 1 149 ? -16.594 -19.672 -15.75 1 92.94 149 ARG B O 1
ATOM 2630 N N . ARG B 1 150 ? -16.016 -20.75 -13.906 1 94.62 150 ARG B N 1
ATOM 2631 C CA . ARG B 1 150 ? -17.406 -20.969 -13.484 1 94.62 150 ARG B CA 1
ATOM 2632 C C . ARG B 1 150 ? -17.812 -19.953 -12.422 1 94.62 150 ARG B C 1
ATOM 2634 O O . ARG B 1 150 ? -18.922 -20.016 -11.898 1 94.62 150 ARG B O 1
ATOM 2641 N N . SER B 1 151 ? -16.984 -19.062 -12.117 1 92.5 151 SER B N 1
ATOM 2642 C CA . SER B 1 151 ? -17.094 -18.234 -10.922 1 92.5 151 SER B CA 1
ATOM 2643 C C . SER B 1 151 ? -18.375 -17.391 -10.953 1 92.5 151 SER B C 1
ATOM 2645 O O . SER B 1 151 ? -18.891 -17 -9.906 1 92.5 151 SER B O 1
ATOM 2647 N N . LYS B 1 152 ? -19.047 -17.219 -12.047 1 92.62 152 LYS B N 1
ATOM 2648 C CA . LYS B 1 152 ? -20.219 -16.328 -12.164 1 92.62 152 LYS B CA 1
ATOM 2649 C C . LYS B 1 152 ? -21.5 -17.141 -12.383 1 92.62 152 LYS B C 1
ATOM 2651 O O . LYS B 1 152 ? -22.562 -16.562 -12.578 1 92.62 152 LYS B O 1
ATOM 2656 N N . GLU B 1 153 ? -21.406 -18.391 -12.32 1 96.12 153 GLU B N 1
ATOM 2657 C CA . GLU B 1 153 ? -22.531 -19.25 -12.664 1 96.12 153 GLU B CA 1
ATOM 2658 C C . GLU B 1 153 ? -23.562 -19.281 -11.531 1 96.12 153 GLU B C 1
ATOM 2660 O O . GLU B 1 153 ? -24.75 -19.5 -11.781 1 96.12 153 GLU B O 1
ATOM 2665 N N . SER B 1 154 ? -23.172 -19.188 -10.25 1 95.31 154 SER B N 1
ATOM 2666 C CA . SER B 1 154 ? -24.031 -19.234 -9.07 1 95.31 154 SER B CA 1
ATOM 2667 C C . SER B 1 154 ? -23.312 -18.703 -7.84 1 95.31 154 SER B C 1
ATOM 2669 O O . SER B 1 154 ? -22.078 -18.562 -7.848 1 95.31 154 SER B O 1
ATOM 2671 N N . PRO B 1 155 ? -24.016 -18.391 -6.879 1 94.31 155 PRO B N 1
ATOM 2672 C CA . PRO B 1 155 ? -23.375 -18.016 -5.621 1 94.31 155 PRO B CA 1
ATOM 2673 C C . PRO B 1 155 ? -22.406 -19.078 -5.102 1 94.31 155 PRO B C 1
ATOM 2675 O O . PRO B 1 155 ? -21.344 -18.75 -4.566 1 94.31 155 PRO B O 1
ATOM 2678 N N . GLU B 1 156 ? -22.844 -20.234 -5.258 1 95.88 156 GLU B N 1
ATOM 2679 C CA . GLU B 1 156 ? -22 -21.344 -4.824 1 95.88 156 GLU B CA 1
ATOM 2680 C C . GLU B 1 156 ? -20.703 -21.406 -5.625 1 95.88 156 GLU B C 1
ATOM 2682 O O . GLU B 1 156 ? -19.641 -21.688 -5.07 1 95.88 156 GLU B O 1
ATOM 2687 N N . ALA B 1 157 ? -20.781 -21.141 -6.902 1 95.81 157 ALA B N 1
ATOM 2688 C CA . ALA B 1 157 ? -19.594 -21.109 -7.75 1 95.81 157 ALA B CA 1
ATOM 2689 C C . ALA B 1 157 ? -18.656 -19.969 -7.332 1 95.81 157 ALA B C 1
ATOM 2691 O O . ALA B 1 157 ? -17.438 -20.125 -7.367 1 95.81 157 ALA B O 1
ATOM 2692 N N . GLY B 1 158 ? -19.266 -18.922 -6.965 1 95.19 158 GLY B N 1
ATOM 2693 C CA . GLY B 1 158 ? -18.484 -17.812 -6.461 1 95.19 158 GLY B CA 1
ATOM 2694 C C . GLY B 1 158 ? -17.734 -18.141 -5.188 1 95.19 158 GLY B C 1
ATOM 2695 O O . GLY B 1 158 ? -16.578 -17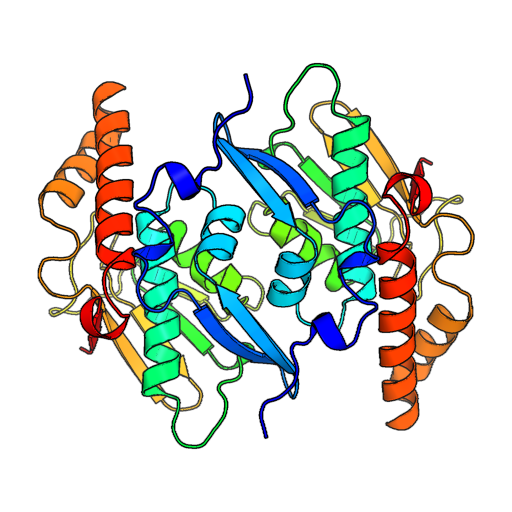.75 -5.031 1 95.19 158 GLY B O 1
ATOM 2696 N N . LEU B 1 159 ? -18.375 -18.844 -4.383 1 94.81 159 LEU B N 1
ATOM 2697 C CA . LEU B 1 159 ? -17.734 -19.266 -3.141 1 94.81 159 LEU B CA 1
ATOM 2698 C C . LEU B 1 159 ? -16.609 -20.234 -3.416 1 94.81 159 LEU B C 1
ATOM 2700 O O . LEU B 1 159 ? -15.57 -20.203 -2.75 1 94.81 159 LEU B O 1
ATOM 2704 N N . GLN B 1 160 ? -16.828 -21.094 -4.352 1 96.25 160 GLN B N 1
ATOM 2705 C CA . GLN B 1 160 ? -15.773 -22.047 -4.738 1 96.25 160 GLN B CA 1
ATOM 2706 C C . GLN B 1 160 ? -14.562 -21.312 -5.301 1 96.25 160 GLN B C 1
ATOM 2708 O O . GLN B 1 160 ? -13.422 -21.703 -5.035 1 96.25 160 GLN B O 1
ATOM 2713 N N . TRP B 1 161 ? -14.773 -20.281 -6.078 1 96.25 161 TRP B N 1
ATOM 2714 C CA . TRP B 1 161 ? -13.695 -19.484 -6.645 1 96.25 161 TRP B CA 1
ATOM 2715 C C . TRP B 1 161 ? -12.898 -18.797 -5.543 1 96.25 161 TRP B C 1
ATOM 2717 O O . TRP B 1 161 ? -11.664 -18.797 -5.57 1 96.25 161 TRP B O 1
ATOM 2727 N N . ARG B 1 162 ? -13.578 -18.281 -4.57 1 95.19 162 ARG B N 1
ATOM 2728 C CA . ARG B 1 162 ? -12.922 -17.672 -3.422 1 95.19 162 ARG B CA 1
ATOM 2729 C C . ARG B 1 162 ? -12.055 -18.688 -2.686 1 95.19 162 ARG B C 1
ATOM 2731 O O . ARG B 1 162 ? -10.914 -18.391 -2.314 1 95.19 162 ARG B O 1
ATOM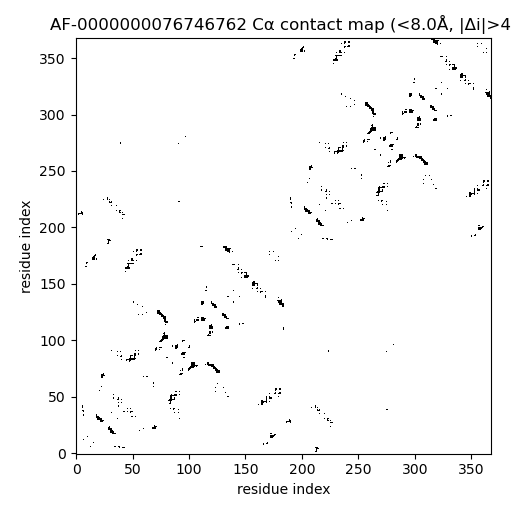 2738 N N . ASN B 1 163 ? -12.562 -19.859 -2.525 1 96.94 163 ASN B N 1
ATOM 2739 C CA . ASN B 1 163 ? -11.82 -20.906 -1.841 1 96.94 163 ASN B CA 1
ATOM 2740 C C . ASN B 1 163 ? -10.562 -21.297 -2.611 1 96.94 163 ASN B C 1
ATOM 2742 O O . ASN B 1 163 ? -9.523 -21.578 -2.01 1 96.94 163 ASN B O 1
ATOM 2746 N N . GLU B 1 164 ? -10.688 -21.391 -3.922 1 97.38 164 GLU B N 1
ATOM 2747 C CA . GLU B 1 164 ? -9.531 -21.75 -4.742 1 97.38 164 GLU B CA 1
ATOM 2748 C C . GLU B 1 164 ? -8.453 -20.672 -4.672 1 97.38 164 GLU B C 1
ATOM 2750 O O . GLU B 1 164 ? -7.262 -20.969 -4.68 1 97.38 164 GLU B O 1
ATOM 2755 N N . LYS B 1 165 ? -8.867 -19.422 -4.625 1 97.56 165 LYS B N 1
ATOM 2756 C CA . LYS B 1 165 ? -7.902 -18.344 -4.469 1 97.56 165 LYS B CA 1
ATOM 2757 C C . LYS B 1 165 ? -7.156 -18.453 -3.143 1 97.56 165 LYS B C 1
ATOM 2759 O O . LYS B 1 165 ? -5.938 -18.266 -3.092 1 97.56 165 LYS B O 1
ATOM 2764 N N . ILE B 1 166 ? -7.875 -18.797 -2.088 1 97.88 166 ILE B N 1
ATOM 2765 C CA . ILE B 1 166 ? -7.289 -18.953 -0.761 1 97.88 166 ILE B CA 1
ATOM 2766 C C . ILE B 1 166 ? -6.34 -20.156 -0.75 1 97.88 166 ILE B C 1
ATOM 2768 O O . ILE B 1 166 ? -5.242 -20.078 -0.199 1 97.88 166 ILE B O 1
ATOM 2772 N N . HIS B 1 167 ? -6.77 -21.234 -1.37 1 98 167 HIS B N 1
ATOM 2773 C CA . HIS B 1 167 ? -5.922 -22.406 -1.462 1 98 167 HIS B CA 1
ATOM 2774 C C . HIS B 1 167 ? -4.621 -22.094 -2.199 1 98 167 HIS B C 1
ATOM 2776 O O . HIS B 1 167 ? -3.543 -22.516 -1.767 1 98 167 HIS B O 1
ATOM 2782 N N . PHE B 1 168 ? -4.746 -21.406 -3.326 1 98.25 168 PHE B N 1
ATOM 2783 C CA . PHE B 1 168 ? -3.578 -21.016 -4.102 1 98.25 168 PHE B CA 1
ATOM 2784 C C . PHE B 1 168 ? -2.648 -20.141 -3.266 1 98.25 168 PHE B C 1
ATOM 2786 O O . PHE B 1 168 ? -1.44 -20.375 -3.221 1 98.25 168 PHE B O 1
ATOM 2793 N N . ALA B 1 169 ? -3.213 -19.188 -2.543 1 98.75 169 ALA B N 1
ATOM 2794 C CA . ALA B 1 169 ? -2.434 -18.328 -1.662 1 98.75 169 ALA B CA 1
ATOM 2795 C C . ALA B 1 169 ? -1.712 -19.141 -0.591 1 98.75 169 ALA B C 1
ATOM 2797 O O . ALA B 1 169 ? -0.524 -18.922 -0.336 1 98.75 169 ALA B O 1
ATOM 2798 N N . ASN B 1 170 ? -2.416 -20.062 0.074 1 98.81 170 ASN B N 1
ATOM 2799 C CA . ASN B 1 170 ? -1.837 -20.891 1.127 1 98.81 170 ASN B CA 1
ATOM 2800 C C . ASN B 1 170 ? -0.656 -21.719 0.612 1 98.81 170 ASN B C 1
ATOM 2802 O O . ASN B 1 170 ? 0.348 -21.859 1.309 1 98.81 170 ASN B O 1
ATOM 2806 N N . THR B 1 171 ? -0.822 -22.234 -0.626 1 98.75 171 THR B N 1
ATOM 2807 C CA . THR B 1 171 ? 0.281 -22.969 -1.239 1 98.75 171 THR B CA 1
ATOM 2808 C C . THR B 1 171 ? 1.497 -22.062 -1.418 1 98.75 171 THR B C 1
ATOM 2810 O O . THR B 1 171 ? 2.611 -22.422 -1.036 1 98.75 171 THR B O 1
ATOM 2813 N N . LEU B 1 172 ? 1.305 -20.859 -1.942 1 98.88 172 LEU B N 1
ATOM 2814 C CA . LEU B 1 172 ? 2.393 -19.922 -2.18 1 98.88 172 LEU B CA 1
ATOM 2815 C C . LEU B 1 172 ? 3.008 -19.453 -0.863 1 98.88 172 LEU B C 1
ATOM 2817 O O . LEU B 1 172 ? 4.219 -19.234 -0.781 1 98.88 172 LEU B O 1
ATOM 2821 N N . LEU B 1 173 ? 2.158 -19.266 0.142 1 98.88 173 LEU B N 1
ATOM 2822 C CA . LEU B 1 173 ? 2.629 -18.812 1.445 1 98.88 173 LEU B CA 1
ATOM 2823 C C . LEU B 1 173 ? 3.549 -19.844 2.084 1 98.88 173 LEU B C 1
ATOM 2825 O O . LEU B 1 173 ? 4.477 -19.484 2.816 1 98.88 173 LEU B O 1
ATOM 2829 N N . SER B 1 174 ? 3.295 -21.094 1.821 1 98.69 174 SER B N 1
ATOM 2830 C CA . SER B 1 174 ? 4.02 -22.188 2.48 1 98.69 174 SER B CA 1
ATOM 2831 C C . SER B 1 174 ? 5.344 -22.469 1.783 1 98.69 174 SER B C 1
ATOM 2833 O O . SER B 1 174 ? 6.164 -23.234 2.285 1 98.69 174 SER B O 1
ATOM 2835 N N . LEU B 1 175 ? 5.66 -21.859 0.648 1 98.62 175 LEU B N 1
ATOM 2836 C CA . LEU B 1 175 ? 6.852 -22.109 -0.156 1 98.62 175 LEU B CA 1
ATOM 2837 C C . LEU B 1 175 ? 7.715 -20.859 -0.252 1 98.62 175 LEU B C 1
ATOM 2839 O O . LEU B 1 175 ? 7.195 -19.734 -0.312 1 98.62 175 LEU B O 1
ATOM 2843 N N . PRO B 1 176 ? 9.062 -21.016 -0.233 1 98.31 176 PRO B N 1
ATOM 2844 C CA . PRO B 1 176 ? 9.906 -19.859 -0.543 1 98.31 176 PRO B CA 1
ATOM 2845 C C . PRO B 1 176 ? 9.773 -19.391 -1.994 1 98.31 176 PRO B C 1
ATOM 2847 O O . PRO B 1 176 ? 9.32 -20.172 -2.848 1 98.31 176 PRO B O 1
ATOM 2850 N N . PRO B 1 177 ? 10.125 -18.172 -2.299 1 97.94 177 PRO B N 1
ATOM 2851 C CA . PRO B 1 177 ? 9.891 -17.578 -3.621 1 97.94 177 PRO B CA 1
ATOM 2852 C C . PRO B 1 177 ? 10.445 -18.453 -4.754 1 97.94 177 PRO B C 1
ATOM 2854 O O . PRO B 1 177 ? 9.797 -18.609 -5.789 1 97.94 177 PRO B O 1
ATOM 2857 N N . GLU B 1 178 ? 11.609 -19.062 -4.609 1 96.69 178 GLU B N 1
ATOM 2858 C CA . GLU B 1 178 ? 12.266 -19.797 -5.684 1 96.69 178 GLU B CA 1
ATOM 2859 C C . GLU B 1 178 ? 11.539 -21.094 -5.996 1 96.69 178 GLU B C 1
ATOM 2861 O O . GLU B 1 178 ? 11.758 -21.703 -7.051 1 96.69 178 GLU B O 1
ATOM 2866 N N . GLN B 1 179 ? 10.68 -21.562 -5.094 1 98.31 179 GLN B N 1
ATOM 2867 C CA . GLN B 1 179 ? 9.891 -22.766 -5.332 1 98.31 179 GLN B CA 1
ATOM 2868 C C . GLN B 1 179 ? 8.523 -22.422 -5.91 1 98.31 179 GLN B C 1
ATOM 2870 O O . GLN B 1 179 ? 7.816 -23.312 -6.41 1 98.31 179 GLN B O 1
ATOM 2875 N N . CYS B 1 180 ? 8.133 -21.172 -5.859 1 98.56 180 CYS B N 1
ATOM 2876 C CA . CYS B 1 180 ? 6.848 -20.719 -6.367 1 98.56 180 CYS B CA 1
ATOM 2877 C C . CYS B 1 180 ? 6.934 -20.406 -7.855 1 98.56 180 CYS B C 1
ATOM 2879 O O . CYS B 1 180 ? 5.91 -20.359 -8.547 1 98.56 180 CYS B O 1
ATOM 2881 N N . LEU B 1 181 ? 8.164 -20.156 -8.305 1 98.44 181 LEU B N 1
ATOM 2882 C CA . LEU B 1 181 ? 8.336 -19.547 -9.625 1 98.44 181 LEU B CA 1
ATOM 2883 C C . LEU B 1 181 ? 9.375 -20.312 -10.438 1 98.44 181 LEU B C 1
ATOM 2885 O O . LEU B 1 181 ? 10.234 -21 -9.875 1 98.44 181 LEU B O 1
ATOM 2889 N N . ARG B 1 182 ? 9.273 -20.156 -11.711 1 97.12 182 ARG B N 1
ATOM 2890 C CA . ARG B 1 182 ? 10.281 -20.609 -12.664 1 97.12 182 ARG B CA 1
ATOM 2891 C C . ARG B 1 182 ? 10.719 -19.469 -13.578 1 97.12 182 ARG B C 1
ATOM 2893 O O . ARG B 1 182 ? 9.891 -18.672 -14.016 1 97.12 182 ARG B O 1
ATOM 2900 N N . VAL B 1 183 ? 11.984 -19.453 -13.805 1 96.19 183 VAL B N 1
ATOM 2901 C CA . VAL B 1 183 ? 12.531 -18.5 -14.773 1 96.19 183 VAL B CA 1
ATOM 2902 C C . VAL B 1 183 ? 12.477 -19.109 -16.172 1 96.19 183 VAL B C 1
ATOM 2904 O O . VAL B 1 183 ? 12.805 -20.281 -16.359 1 96.19 183 VAL B O 1
ATOM 2907 N N . LEU B 1 184 ? 11.992 -18.375 -17.109 1 95.81 184 LEU B N 1
ATOM 2908 C CA . LEU B 1 184 ? 11.844 -18.844 -18.484 1 95.81 184 LEU B CA 1
ATOM 2909 C C . LEU B 1 184 ? 13.047 -18.469 -19.328 1 95.81 184 LEU B C 1
ATOM 2911 O O . LEU B 1 184 ? 13.68 -17.438 -19.078 1 95.81 184 LEU B O 1
#

Radius of gyration: 21.16 Å; Cα contacts (8 Å, |Δi|>4): 707; chains: 2; bounding box: 51×58×48 Å

Solvent-accessible surface area (backbone atoms only — not comparable to full-atom values): 19593 Å² total; per-residue (Å²): 132,89,71,63,57,62,70,69,79,47,66,62,72,92,58,41,32,75,50,64,43,78,37,21,59,86,92,43,45,31,70,46,38,53,69,58,51,40,41,58,65,38,74,90,39,35,24,38,22,50,50,29,43,32,52,53,48,37,49,49,62,71,61,45,60,98,51,85,56,44,30,84,45,47,33,40,44,25,10,45,79,54,64,16,28,51,43,25,39,33,55,71,36,41,17,59,87,67,67,32,53,47,74,42,53,80,54,83,55,95,87,38,49,78,51,97,77,22,24,43,34,38,34,43,29,45,82,95,43,76,46,42,35,21,55,21,91,71,49,70,47,70,66,44,58,54,27,58,75,39,29,83,75,41,73,67,32,35,52,48,27,52,50,39,32,50,50,46,22,43,54,51,36,55,32,46,41,76,69,45,38,36,80,108,132,86,71,64,56,62,69,70,79,47,64,62,73,91,58,41,32,75,50,64,42,76,38,21,59,84,94,42,46,32,69,45,39,53,71,56,50,40,42,58,66,39,74,92,40,34,25,39,22,49,50,29,44,31,52,52,48,36,48,50,62,71,60,45,59,97,51,84,54,46,30,84,46,47,30,41,44,25,11,46,78,54,64,16,27,51,44,25,38,34,56,70,37,42,18,59,85,69,68,33,54,47,72,43,53,80,53,82,56,95,88,37,50,78,51,97,78,21,23,42,33,40,34,44,29,44,81,92,43,76,45,40,33,21,55,21,91,71,50,69,47,71,66,43,58,54,28,57,76,39,28,82,78,40,74,67,33,34,51,50,28,53,49,39,32,49,50,44,22,43,55,50,35,54,34,45,39,74,70,46,38,37,78,108

Nearest PDB structures (foldseek):
  1f6m-assembly1_A  TM=3.128E-01  e=7.026E+00  Escherichia coli
  1cl0-assembly1_A  TM=2.283E-01  e=7.026E+00  Escherichia coli
  1f6m-assembly1_A  TM=3.127E-01  e=7.459E+00  Escherichia coli
  1cl0-assembly1_A  TM=2.256E-01  e=6.235E+00  Escherichia coli

Sequence (368 aa):
MNQPDITELLIPQSEWASPELYLYENDDRLCLDLAGAIQYSGINSVGGLVLGFRLVQYTVQLGAGSEVLQRDGISIYTAFPGRGTQDAFEYTCRALRDKRYCCDTTLHHPGAQSGQRGQFLFTMRVNEQSMVMTPADGLPRHSYFEADRRSKESPEAGLQWRNEKIHFANTLLSLPPEQCLRVLMNQPDITELLIPQSEWASPELYLYENDDRLCLDLAGAIQYSGINSVGGLVLGFRLVQYTVQLGAGSEVLQRDGISIYTAFPGRGTQDAFEYTCRALRDKRYCCDTTLHHPGAQSGQRGQFLFTMRVNEQSMVMTPADGLPRHSYFEADRRSKESPEAGLQWRNEKIHFANTLLSLPPEQCLRVL

Foldseek 3Di:
DPDDDQCVVAPDLVLFDPQWDWADAVVDIDIDGLSVLCVQQDLQQLLLQLLLLLVVRVVQVVVPDVDGAHLCQKAKEELDPGPNNVSNNCVRRVCVVVVRYDYDVPDDDPPFDAAPSHTQWMWIDGDPDIWIKHFDPCQPPPQQRVLVVCCPVDPVSVVSNSVSSSVSNNVSRNDHSVNGMDTD/DPDDDQCVVAPDLVLFDPQWDWADAVVDIDIDGLSVLCVQQDLQQLLLQLLLLLVVRVVQVVVPDVDGAHLCQKAKEELDPGPNNVSNNCVRRVCVVVVRYDYDVVDDDPPFDAAPSHTQWMWIDGDPDIWIKHFDPCQPPPQQRVLVVCCPVDPVSVVSNSVSSSVSNNVSRNDHSPNGMDTD

pLDDT: mean 94.56, std 7.69, range [38.44, 98.88]